Protein AF-A0A7X9AG09-F1 (afdb_monomer)

Structure (mmCIF, N/CA/C/O backbone):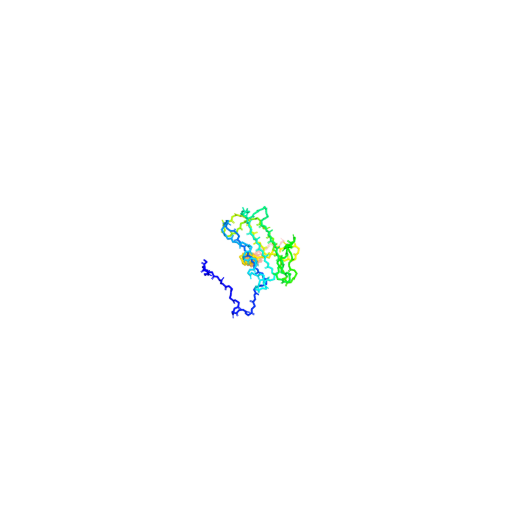
data_AF-A0A7X9AG09-F1
#
_entry.id   AF-A0A7X9AG09-F1
#
loop_
_atom_site.group_PDB
_atom_site.id
_atom_site.type_symbol
_atom_site.label_atom_id
_atom_site.label_alt_id
_atom_site.label_comp_id
_atom_site.label_asym_id
_atom_site.label_entity_id
_atom_site.label_seq_id
_atom_site.pdbx_PDB_ins_code
_atom_site.Cartn_x
_atom_site.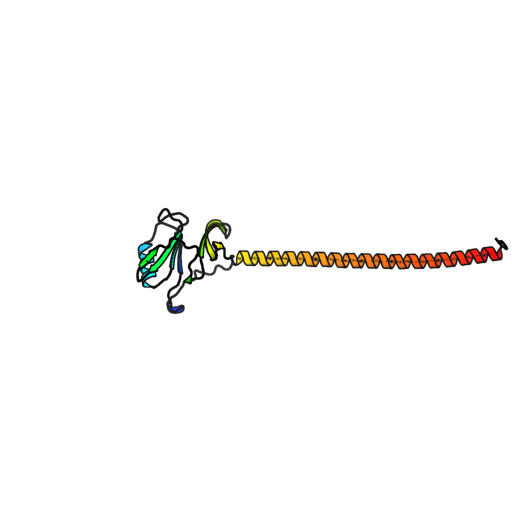Cartn_y
_atom_site.Cartn_z
_atom_site.occupancy
_atom_site.B_iso_or_equiv
_atom_site.auth_seq_id
_atom_s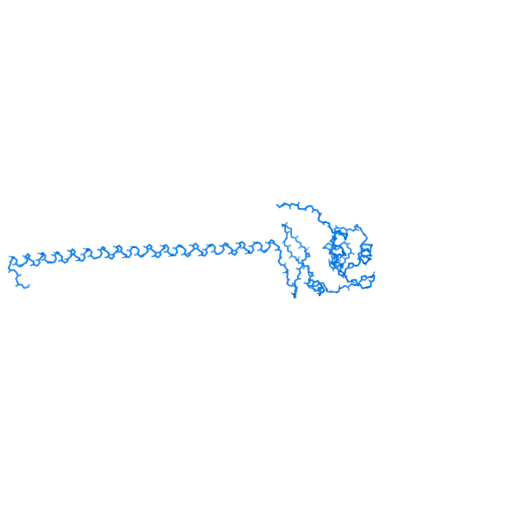ite.auth_comp_id
_atom_site.auth_asym_id
_atom_site.auth_atom_id
_atom_site.pdbx_PDB_model_num
ATOM 1 N N . MET A 1 1 ? 10.637 -12.873 8.459 1.00 39.22 1 MET A N 1
ATOM 2 C CA . MET A 1 1 ? 10.149 -12.880 7.063 1.00 39.22 1 MET A CA 1
ATOM 3 C C . MET A 1 1 ? 10.927 -13.937 6.301 1.00 39.22 1 MET A C 1
ATOM 5 O O . MET A 1 1 ? 12.148 -13.911 6.338 1.00 39.22 1 MET A O 1
ATOM 9 N N . SER A 1 2 ? 10.257 -14.911 5.688 1.00 43.06 2 SER A N 1
ATOM 10 C CA . SER A 1 2 ? 10.914 -15.846 4.770 1.00 43.06 2 SER A CA 1
ATOM 11 C C . SER A 1 2 ? 11.292 -15.074 3.507 1.00 43.06 2 SER A C 1
ATOM 13 O O . SER A 1 2 ? 10.404 -14.7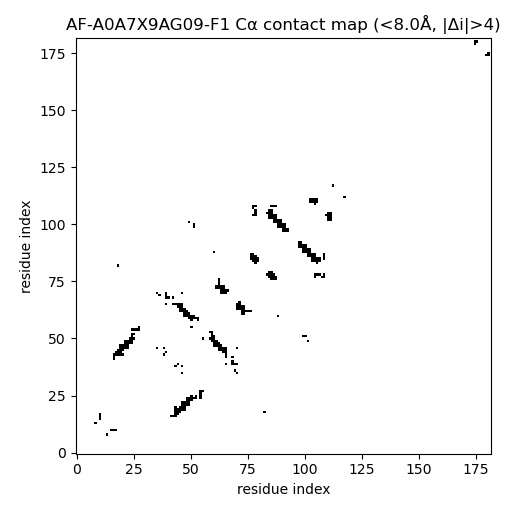30 2.726 1.00 43.06 2 SER A O 1
ATOM 15 N N . ALA A 1 3 ? 12.577 -14.763 3.336 1.00 44.50 3 ALA A N 1
ATOM 16 C CA . ALA A 1 3 ? 13.099 -14.202 2.099 1.00 44.50 3 ALA A CA 1
ATOM 17 C C . ALA A 1 3 ? 12.833 -15.212 0.976 1.00 44.50 3 ALA A C 1
ATOM 19 O O . ALA A 1 3 ? 13.501 -16.240 0.874 1.00 44.50 3 ALA A O 1
ATOM 20 N N . GLN A 1 4 ? 11.795 -14.970 0.178 1.00 57.56 4 GLN A N 1
ATOM 21 C CA . GLN A 1 4 ? 11.641 -15.704 -1.067 1.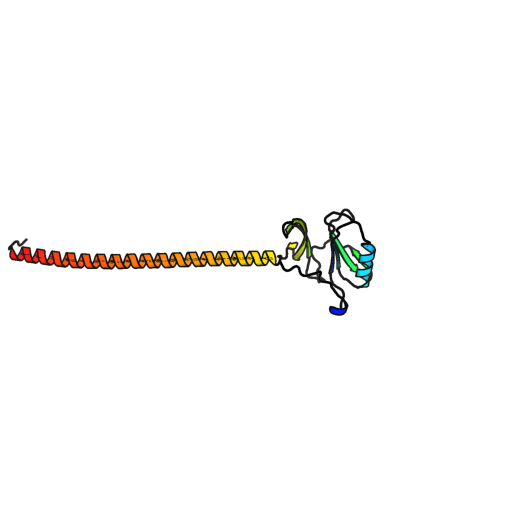00 57.56 4 GLN A CA 1
ATOM 22 C C . GLN A 1 4 ? 12.722 -15.191 -2.010 1.00 57.56 4 GLN A C 1
ATOM 24 O O . GLN A 1 4 ? 12.867 -13.982 -2.179 1.00 57.56 4 GLN A O 1
ATOM 29 N N . GLY A 1 5 ? 13.507 -16.113 -2.571 1.00 46.78 5 GLY A N 1
ATOM 30 C CA . GLY A 1 5 ? 14.521 -15.780 -3.564 1.00 46.78 5 GLY A CA 1
ATOM 31 C C . GLY A 1 5 ? 13.927 -15.013 -4.755 1.00 46.78 5 GLY A C 1
ATOM 32 O O . GLY A 1 5 ? 12.702 -14.959 -4.910 1.00 46.78 5 GLY A O 1
ATOM 33 N N . PRO A 1 6 ? 14.782 -14.417 -5.604 1.00 62.47 6 PRO A N 1
ATOM 34 C CA . PRO A 1 6 ? 14.332 -13.634 -6.746 1.00 62.47 6 PRO A CA 1
ATOM 35 C C . PRO A 1 6 ? 13.365 -14.460 -7.597 1.00 62.47 6 PRO A C 1
ATOM 37 O O . PRO A 1 6 ? 13.696 -15.548 -8.071 1.00 62.47 6 PRO A O 1
ATOM 40 N N . ARG A 1 7 ? 12.142 -13.954 -7.763 1.00 77.25 7 ARG A N 1
ATOM 41 C CA . ARG A 1 7 ? 11.148 -14.562 -8.645 1.00 77.25 7 ARG A CA 1
ATOM 42 C C . ARG A 1 7 ? 11.409 -14.064 -10.060 1.00 77.25 7 ARG A C 1
ATOM 44 O O . ARG A 1 7 ? 11.452 -12.860 -10.292 1.00 77.25 7 ARG A O 1
ATOM 51 N N . SER A 1 8 ? 11.577 -14.984 -11.001 1.00 84.88 8 SER A N 1
ATOM 52 C CA . SER A 1 8 ? 11.793 -14.661 -12.413 1.00 84.88 8 SER A CA 1
ATOM 53 C C . SER A 1 8 ? 10.534 -14.927 -13.234 1.00 84.88 8 SER A C 1
ATOM 55 O O . SER A 1 8 ? 9.815 -15.895 -12.986 1.00 84.88 8 SER A O 1
ATOM 57 N N . TYR A 1 9 ? 10.281 -14.078 -14.232 1.00 87.12 9 TYR A N 1
ATOM 58 C CA . TYR A 1 9 ? 9.227 -14.296 -15.219 1.00 87.12 9 TYR A CA 1
ATOM 59 C C . TYR A 1 9 ? 9.802 -15.015 -16.439 1.00 87.12 9 TYR A C 1
ATOM 61 O O . TYR A 1 9 ? 10.715 -14.511 -17.093 1.00 87.12 9 TYR A O 1
ATOM 69 N N . PHE A 1 10 ? 9.250 -16.179 -16.767 1.00 88.25 10 PHE A N 1
ATOM 70 C CA . PHE A 1 10 ? 9.689 -16.987 -17.898 1.00 88.25 10 PHE A CA 1
ATOM 71 C C . PHE A 1 10 ? 8.575 -17.085 -18.936 1.00 88.25 10 PHE A C 1
ATOM 73 O O . PHE A 1 10 ? 7.538 -17.699 -18.689 1.00 88.25 10 PHE A O 1
ATOM 80 N N . THR A 1 11 ? 8.786 -16.507 -20.118 1.00 87.56 11 THR A N 1
ATOM 81 C CA . THR A 1 11 ? 7.767 -16.462 -21.182 1.00 87.56 11 THR A CA 1
ATOM 82 C C . THR A 1 11 ? 7.324 -17.850 -21.642 1.00 87.56 11 THR A C 1
ATOM 84 O O . THR A 1 11 ? 6.162 -18.028 -21.983 1.00 87.56 11 THR A O 1
ATOM 87 N N . TRP A 1 12 ? 8.195 -18.863 -21.582 1.00 87.62 12 TRP A N 1
ATOM 88 C CA . TRP A 1 12 ? 7.833 -20.250 -21.902 1.00 87.62 12 TRP A CA 1
ATOM 89 C C . TRP A 1 12 ? 6.947 -20.922 -20.845 1.00 87.62 12 TRP A C 1
ATOM 91 O O . TRP A 1 12 ? 6.291 -21.911 -21.152 1.00 87.62 12 TRP A O 1
ATOM 101 N N . VAL A 1 13 ? 6.916 -20.404 -19.612 1.00 89.75 13 VAL A N 1
ATOM 102 C CA . VAL A 1 13 ? 6.011 -20.887 -18.557 1.00 89.75 13 VAL A CA 1
ATOM 103 C C . VAL A 1 13 ? 4.644 -20.219 -18.687 1.00 89.75 13 VAL A C 1
ATOM 105 O O . VAL A 1 13 ? 3.622 -20.886 -18.578 1.00 89.75 13 VAL A O 1
ATOM 108 N N . PHE A 1 14 ? 4.617 -18.907 -18.940 1.00 88.06 14 PHE A N 1
ATOM 109 C CA . PHE A 1 14 ? 3.378 -18.121 -18.972 1.00 88.06 14 PHE A CA 1
ATOM 110 C C . PHE A 1 14 ? 2.736 -18.003 -20.364 1.00 88.06 14 PHE A C 1
ATOM 112 O O . PHE A 1 14 ? 1.603 -17.544 -20.475 1.00 88.06 14 PHE A O 1
ATOM 119 N N . GLY A 1 15 ? 3.440 -18.399 -21.428 1.00 92.12 15 GLY A N 1
ATOM 120 C CA . GLY A 1 15 ? 2.936 -18.421 -22.805 1.00 92.12 15 GLY A CA 1
ATOM 121 C C . GLY A 1 15 ? 2.765 -17.049 -23.468 1.00 92.12 15 GLY A C 1
ATOM 122 O O . GLY A 1 15 ? 2.327 -16.985 -24.614 1.00 92.12 15 GLY A O 1
ATOM 123 N N . LYS A 1 16 ? 3.109 -15.953 -22.782 1.00 92.94 16 LYS A N 1
ATOM 124 C CA . LYS A 1 16 ? 3.062 -14.579 -23.300 1.00 92.94 16 LYS A CA 1
ATOM 125 C C . LYS A 1 16 ? 4.142 -13.704 -22.665 1.00 92.94 16 LYS A C 1
ATOM 127 O O . LYS A 1 16 ? 4.754 -14.087 -21.668 1.00 92.94 16 LYS A O 1
ATOM 132 N N . ALA A 1 17 ? 4.390 -12.542 -23.263 1.00 93.19 17 ALA A N 1
ATOM 133 C CA . ALA A 1 17 ? 5.197 -11.502 -22.638 1.00 93.19 17 ALA A CA 1
ATOM 134 C C . ALA A 1 17 ? 4.412 -10.806 -21.509 1.00 93.19 17 ALA A C 1
ATOM 136 O O . ALA A 1 17 ? 3.182 -10.771 -21.572 1.00 93.19 17 ALA A O 1
ATOM 137 N N . PRO A 1 18 ? 5.099 -10.234 -20.503 1.00 95.06 18 PRO A N 1
ATOM 138 C CA . PRO A 1 18 ? 4.455 -9.381 -19.513 1.00 95.06 18 PRO A CA 1
ATOM 139 C C . PRO A 1 18 ? 3.768 -8.178 -20.160 1.00 95.06 18 PRO A C 1
ATOM 141 O O . PRO A 1 18 ? 4.286 -7.575 -21.099 1.00 95.06 18 PRO A O 1
ATOM 144 N N . GLU A 1 19 ? 2.639 -7.775 -19.597 1.00 95.56 19 GLU A N 1
ATOM 145 C CA . GLU A 1 19 ? 1.927 -6.562 -19.990 1.00 95.56 19 GLU A CA 1
ATOM 146 C C . GLU A 1 19 ? 2.666 -5.299 -19.543 1.00 95.56 19 GLU A C 1
ATOM 148 O O . GLU A 1 19 ? 2.630 -4.280 -20.228 1.00 95.56 19 GLU A O 1
ATOM 153 N N . LEU A 1 20 ? 3.355 -5.368 -18.406 1.00 96.12 20 LEU A N 1
ATOM 154 C CA . LEU A 1 20 ? 4.077 -4.260 -17.802 1.00 96.12 20 LEU A CA 1
ATOM 155 C C . LEU A 1 20 ? 5.443 -4.738 -17.319 1.00 96.12 20 LEU A C 1
ATOM 157 O O . LEU A 1 20 ? 5.549 -5.727 -16.594 1.00 96.12 20 LEU A O 1
ATOM 161 N N . VAL A 1 21 ? 6.479 -3.992 -17.684 1.00 96.38 21 VAL A N 1
ATOM 162 C CA . VAL A 1 21 ? 7.812 -4.095 -17.091 1.00 96.38 21 VAL A CA 1
ATOM 163 C C . VAL A 1 21 ? 8.142 -2.771 -16.417 1.00 96.38 21 VAL A C 1
ATOM 165 O O . VAL A 1 21 ? 8.009 -1.711 -17.027 1.00 96.38 21 VAL A O 1
ATOM 168 N N . ILE A 1 22 ? 8.589 -2.851 -15.166 1.00 96.19 22 ILE A N 1
ATOM 169 C CA . ILE A 1 22 ? 9.097 -1.716 -14.397 1.00 96.19 22 ILE A CA 1
ATOM 170 C C . ILE A 1 22 ? 10.585 -1.955 -14.154 1.00 96.19 22 ILE A C 1
ATOM 172 O O . ILE A 1 22 ? 10.958 -2.946 -13.528 1.00 96.19 22 ILE A O 1
ATOM 176 N N . GLU A 1 23 ? 11.416 -1.042 -14.635 1.00 94.38 23 GLU A N 1
ATOM 177 C CA . GLU A 1 23 ? 12.842 -0.989 -14.339 1.00 94.38 23 GLU A CA 1
ATOM 178 C C . GLU A 1 23 ? 13.078 0.002 -13.196 1.00 94.38 23 GLU A C 1
ATOM 180 O O . GLU A 1 23 ? 12.653 1.157 -13.276 1.00 94.38 23 GLU A O 1
ATOM 185 N N . VAL A 1 24 ? 13.768 -0.440 -12.144 1.00 93.94 24 VAL A N 1
ATOM 186 C CA . VAL A 1 24 ? 14.212 0.432 -11.050 1.00 93.94 24 VAL A CA 1
ATOM 187 C C . VAL A 1 24 ? 15.696 0.707 -11.234 1.00 93.94 24 VAL A C 1
ATOM 189 O O . VAL A 1 24 ? 16.519 -0.205 -11.163 1.00 93.94 24 VAL A O 1
ATOM 192 N N . VAL A 1 25 ? 16.030 1.966 -11.493 1.00 92.56 25 VAL A N 1
ATOM 193 C CA . VAL A 1 25 ? 17.402 2.398 -11.748 1.00 92.56 25 VAL A CA 1
ATOM 194 C C . VAL A 1 25 ? 18.148 2.524 -10.428 1.00 92.56 25 VAL A C 1
ATOM 196 O O . VAL A 1 25 ? 17.693 3.204 -9.511 1.00 92.56 25 VAL A O 1
ATOM 199 N N . SER A 1 26 ? 19.315 1.889 -10.354 1.00 87.88 26 SER A N 1
ATOM 200 C CA . SER A 1 26 ? 20.182 1.905 -9.171 1.00 87.88 26 SER A CA 1
ATOM 201 C C . SER A 1 26 ? 21.586 2.455 -9.437 1.00 87.88 26 SER A C 1
ATOM 203 O O . SER A 1 26 ? 22.338 2.672 -8.492 1.00 87.88 26 SER A O 1
ATOM 205 N N . ASN A 1 27 ? 21.969 2.671 -10.701 1.00 86.44 27 ASN A N 1
ATOM 206 C CA . ASN A 1 27 ? 23.250 3.262 -11.094 1.00 86.44 27 ASN A CA 1
ATOM 207 C C . ASN A 1 27 ? 23.211 3.771 -12.556 1.00 86.44 27 ASN A C 1
ATOM 209 O O . ASN A 1 27 ? 22.169 3.765 -13.210 1.00 86.44 27 ASN A O 1
ATOM 213 N N . ARG A 1 28 ? 24.368 4.203 -13.085 1.00 79.75 28 ARG A N 1
ATOM 214 C CA . ARG A 1 28 ? 24.547 4.604 -14.500 1.00 79.75 28 ARG A CA 1
ATOM 215 C C . ARG A 1 28 ? 24.951 3.455 -15.432 1.00 79.75 28 ARG A C 1
ATOM 217 O O . ARG A 1 28 ? 25.247 3.697 -16.601 1.00 79.75 28 ARG A O 1
ATOM 224 N N . GLU A 1 29 ? 25.036 2.228 -14.931 1.00 72.94 29 GLU A N 1
ATOM 225 C CA . GLU A 1 29 ? 25.524 1.082 -15.694 1.00 72.94 29 GLU A CA 1
ATOM 226 C C . GLU A 1 29 ? 24.366 0.372 -16.399 1.00 72.94 29 GLU A C 1
ATOM 228 O O . GLU A 1 29 ? 23.478 -0.209 -15.782 1.00 72.94 29 GLU A O 1
ATOM 233 N N . GLY A 1 30 ? 24.388 0.385 -17.728 1.00 62.56 30 GLY A N 1
ATOM 234 C CA . GLY A 1 30 ? 23.3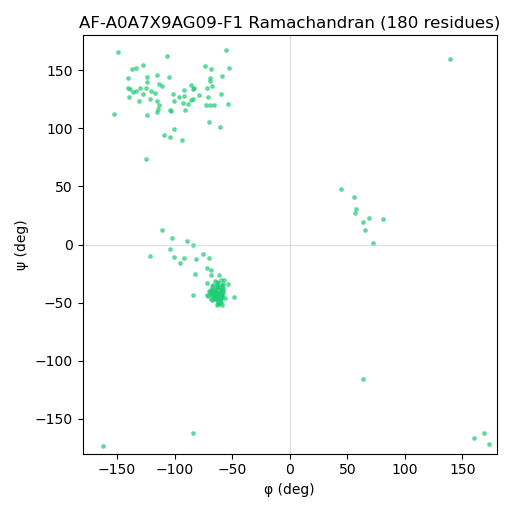79 -0.281 -18.542 1.00 62.56 30 GLY A CA 1
ATOM 235 C C . GLY A 1 30 ? 22.966 0.553 -19.744 1.00 62.56 30 GLY A C 1
ATOM 236 O O . GLY A 1 30 ? 23.166 1.763 -19.802 1.00 62.56 30 GLY A O 1
ATOM 237 N N . SER A 1 31 ? 22.392 -0.114 -20.743 1.00 73.50 31 SER A N 1
ATOM 238 C CA . SER A 1 31 ? 21.774 0.560 -21.882 1.00 73.50 31 SER A CA 1
ATOM 239 C C . SER A 1 31 ? 20.265 0.392 -21.791 1.00 73.50 31 SER A C 1
ATOM 241 O O . SER A 1 31 ? 19.711 -0.598 -22.273 1.00 73.50 31 SER A O 1
ATOM 243 N N . GLU A 1 32 ? 19.593 1.379 -21.199 1.00 78.56 32 GLU A N 1
ATOM 244 C CA . GLU A 1 32 ? 18.126 1.427 -21.155 1.00 78.56 32 GLU A CA 1
ATOM 245 C C . GLU A 1 32 ? 17.511 1.398 -22.555 1.00 78.56 32 GLU A C 1
ATOM 247 O O . GLU A 1 32 ? 16.469 0.789 -22.779 1.00 78.56 32 GLU A O 1
ATOM 252 N N . VAL A 1 33 ? 18.220 1.947 -23.543 1.00 77.88 33 VAL A N 1
ATOM 253 C CA . VAL A 1 33 ? 17.835 1.869 -24.956 1.00 77.88 33 VAL A CA 1
ATOM 254 C C . VAL A 1 33 ? 17.843 0.421 -25.461 1.00 77.88 33 VAL A C 1
ATOM 256 O O . VAL A 1 33 ? 16.919 0.008 -26.165 1.00 77.88 33 VAL A O 1
ATOM 259 N N . ALA A 1 34 ? 18.858 -0.376 -25.111 1.00 84.94 34 ALA A N 1
ATOM 260 C CA . ALA A 1 34 ? 18.917 -1.783 -25.504 1.00 84.94 34 ALA A CA 1
ATOM 261 C C . ALA A 1 34 ? 17.837 -2.622 -24.801 1.00 84.94 34 ALA A C 1
ATOM 263 O O . ALA A 1 34 ? 17.225 -3.482 -25.441 1.00 84.94 34 ALA A O 1
ATOM 264 N N . LYS A 1 35 ? 17.573 -2.352 -23.514 1.00 87.94 35 LYS A N 1
ATOM 265 C CA . LYS A 1 35 ? 16.490 -2.995 -22.753 1.00 87.94 35 LYS A CA 1
ATOM 266 C C . LYS A 1 35 ? 15.125 -2.666 -23.357 1.00 87.94 35 LYS A C 1
ATOM 268 O O . LYS A 1 35 ? 14.385 -3.584 -23.702 1.00 87.94 35 LYS A O 1
ATOM 273 N N . ALA A 1 36 ? 14.843 -1.388 -23.605 1.00 90.19 36 ALA A N 1
ATOM 274 C CA . ALA A 1 36 ? 13.608 -0.937 -24.241 1.00 90.19 36 ALA A CA 1
ATOM 275 C C . ALA A 1 36 ? 13.388 -1.610 -25.608 1.00 90.19 36 ALA A C 1
ATOM 277 O O . ALA A 1 36 ? 12.319 -2.153 -25.866 1.00 90.19 36 ALA A O 1
ATOM 278 N N . ARG A 1 37 ? 14.412 -1.676 -26.471 1.00 92.06 37 ARG A N 1
ATOM 279 C CA . ARG A 1 37 ? 14.306 -2.390 -27.761 1.00 92.06 37 ARG A CA 1
ATOM 280 C C . ARG A 1 37 ? 13.980 -3.874 -27.589 1.00 92.06 37 ARG A C 1
ATOM 282 O O . ARG A 1 37 ? 13.172 -4.409 -28.343 1.00 92.06 37 ARG A O 1
ATOM 289 N N . ARG A 1 38 ? 14.593 -4.539 -26.606 1.00 92.25 38 ARG A N 1
ATOM 290 C CA . ARG A 1 38 ? 14.329 -5.952 -26.310 1.00 92.25 38 ARG A CA 1
ATOM 291 C C . ARG A 1 38 ? 12.886 -6.163 -25.854 1.00 92.25 38 ARG A C 1
ATOM 293 O O . ARG A 1 38 ? 12.229 -7.064 -26.361 1.0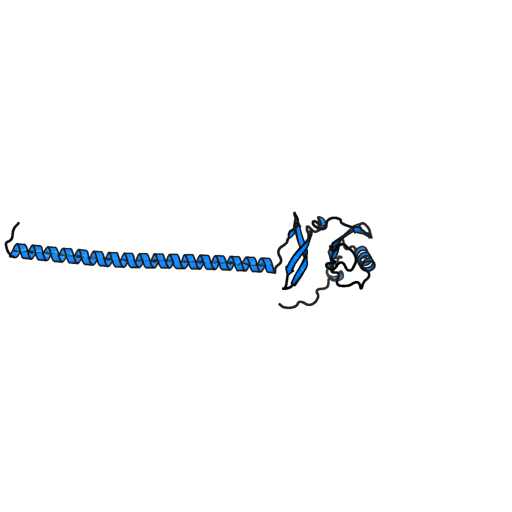0 92.25 38 ARG A O 1
ATOM 300 N N . TYR A 1 39 ? 12.392 -5.338 -24.933 1.00 94.62 39 TYR A N 1
ATOM 301 C CA . TYR A 1 39 ? 11.014 -5.426 -24.445 1.00 94.62 39 TYR A CA 1
ATOM 302 C C . TYR A 1 39 ? 9.988 -5.130 -25.545 1.00 94.62 39 TYR A C 1
ATOM 304 O O . TYR A 1 39 ? 9.013 -5.870 -25.669 1.00 94.62 39 TYR A O 1
ATOM 312 N N . ALA A 1 40 ? 10.262 -4.150 -26.411 1.00 95.12 40 ALA A N 1
ATOM 313 C CA . ALA A 1 40 ? 9.428 -3.866 -27.576 1.00 95.12 40 ALA A CA 1
ATOM 314 C C . ALA A 1 40 ? 9.366 -5.060 -28.542 1.00 95.12 40 ALA A C 1
ATOM 316 O O . ALA A 1 40 ? 8.282 -5.449 -28.968 1.00 95.12 40 ALA A O 1
ATOM 317 N N . TRP A 1 41 ? 10.509 -5.691 -28.837 1.00 93.88 41 TRP A N 1
ATOM 318 C CA . TRP A 1 41 ? 10.560 -6.887 -29.687 1.00 93.88 41 TRP A CA 1
ATOM 319 C C . TRP A 1 41 ? 9.810 -8.082 -29.084 1.00 93.88 41 TRP A C 1
ATOM 321 O O . TRP A 1 41 ? 9.180 -8.843 -29.812 1.00 93.88 41 TRP A O 1
ATOM 331 N N . MET A 1 42 ? 9.834 -8.229 -27.756 1.00 93.06 42 MET A N 1
ATOM 332 C CA . MET A 1 42 ? 9.053 -9.251 -27.051 1.00 93.06 42 MET A CA 1
ATOM 333 C C . MET A 1 42 ? 7.556 -8.917 -26.958 1.00 93.06 42 MET A C 1
ATOM 335 O O . MET A 1 42 ? 6.788 -9.768 -26.524 1.00 93.06 42 MET A O 1
ATOM 339 N N . GLY A 1 43 ? 7.124 -7.715 -27.353 1.00 94.62 43 GLY A N 1
ATOM 340 C CA . GLY A 1 43 ? 5.717 -7.315 -27.313 1.00 94.62 43 GLY A CA 1
ATOM 341 C C . GLY A 1 43 ? 5.222 -6.862 -25.938 1.00 94.62 43 GLY A C 1
ATOM 342 O O . GLY A 1 43 ? 4.020 -6.898 -25.689 1.00 94.62 43 GLY A O 1
ATOM 343 N N . VAL A 1 44 ? 6.116 -6.437 -25.037 1.00 96.31 44 VAL A N 1
ATOM 344 C CA . VAL A 1 44 ? 5.721 -5.897 -23.726 1.00 96.31 44 VAL A CA 1
ATOM 345 C C . VAL A 1 44 ? 4.958 -4.587 -23.922 1.00 96.31 44 VAL A C 1
ATOM 347 O O . VAL A 1 44 ? 5.504 -3.626 -24.471 1.00 96.31 44 VAL A O 1
ATOM 350 N N . ARG A 1 45 ? 3.703 -4.535 -23.464 1.00 96.69 45 ARG A N 1
ATOM 351 C CA . ARG A 1 45 ? 2.790 -3.418 -23.746 1.00 96.69 45 ARG A CA 1
ATOM 352 C C . ARG A 1 45 ? 3.237 -2.110 -23.098 1.00 96.69 45 ARG A C 1
ATOM 354 O O . ARG A 1 45 ? 3.272 -1.092 -23.786 1.00 96.69 45 ARG A O 1
ATOM 361 N N . TYR A 1 46 ? 3.602 -2.143 -21.820 1.00 97.69 46 TYR A N 1
ATOM 362 C CA . TYR A 1 46 ? 4.035 -0.978 -21.056 1.00 97.69 46 TYR A CA 1
ATOM 363 C C . TYR A 1 46 ? 5.451 -1.165 -20.514 1.00 97.69 46 TYR A C 1
ATOM 365 O O . TYR A 1 46 ? 5.771 -2.188 -19.907 1.00 97.69 46 TYR A O 1
ATOM 373 N N . TYR A 1 47 ? 6.292 -0.151 -20.702 1.00 97.00 47 TYR A N 1
ATOM 374 C CA . TYR A 1 47 ? 7.631 -0.087 -20.124 1.00 97.00 47 TYR A CA 1
ATOM 375 C C . TYR A 1 47 ? 7.744 1.157 -19.254 1.00 97.00 47 TYR A C 1
ATOM 377 O O . TYR A 1 47 ? 7.474 2.264 -19.713 1.00 97.00 47 TYR A O 1
ATOM 385 N N . VAL A 1 48 ? 8.122 0.982 -17.993 1.00 97.12 48 VAL A N 1
ATOM 386 C CA . VAL A 1 48 ? 8.237 2.068 -17.019 1.00 97.12 48 VAL A CA 1
ATOM 387 C C . VAL A 1 48 ? 9.639 2.064 -16.441 1.00 97.12 48 VAL A C 1
ATOM 389 O O . VAL A 1 48 ? 10.155 1.019 -16.061 1.00 97.12 48 VAL A O 1
ATOM 392 N N . VAL A 1 49 ? 10.245 3.243 -16.358 1.00 95.44 49 VAL A N 1
ATOM 393 C CA . VAL A 1 49 ? 11.546 3.456 -15.726 1.00 95.44 49 VAL A CA 1
ATOM 394 C C . VAL A 1 49 ? 11.334 4.339 -14.510 1.00 95.44 49 VAL A C 1
ATOM 396 O O . VAL A 1 49 ? 10.924 5.495 -14.646 1.00 95.44 49 VAL A O 1
ATOM 399 N N . PHE A 1 50 ? 11.628 3.793 -13.336 1.00 96.44 50 PHE A N 1
ATOM 400 C CA . PHE A 1 50 ? 11.653 4.509 -12.072 1.00 96.44 50 PHE A CA 1
ATOM 401 C C . PHE A 1 50 ? 13.103 4.768 -11.663 1.00 96.44 50 PHE A C 1
ATOM 403 O O . PHE A 1 50 ? 13.874 3.842 -11.432 1.00 96.44 50 PHE A O 1
ATOM 410 N N . ASP A 1 51 ? 13.470 6.040 -11.614 1.00 94.75 51 ASP A N 1
ATOM 411 C CA . ASP A 1 51 ? 14.822 6.542 -11.392 1.00 94.75 51 ASP A CA 1
ATOM 412 C C . ASP A 1 51 ? 14.815 7.505 -10.196 1.00 94.75 51 ASP A C 1
ATOM 414 O O . ASP A 1 51 ? 14.852 8.723 -10.382 1.00 94.75 51 ASP A O 1
ATOM 418 N N . PRO A 1 52 ? 14.682 6.983 -8.960 1.00 94.44 52 PRO A N 1
ATOM 419 C CA . PRO A 1 52 ? 14.468 7.807 -7.768 1.00 94.44 52 PRO A CA 1
ATOM 420 C C . PRO A 1 52 ? 15.618 8.780 -7.489 1.00 94.44 52 PRO A C 1
ATOM 422 O O . PRO A 1 52 ? 15.399 9.831 -6.893 1.00 94.44 52 PRO A O 1
ATOM 425 N N . GLU A 1 53 ? 16.829 8.442 -7.935 1.00 93.56 53 GLU A N 1
ATOM 426 C CA . GLU A 1 53 ? 18.046 9.240 -7.756 1.00 93.56 53 GLU A CA 1
ATOM 427 C C . GLU A 1 53 ? 18.449 10.024 -9.019 1.00 93.56 53 GLU A C 1
ATOM 429 O O . GLU A 1 53 ? 19.491 10.680 -9.032 1.00 93.56 53 GLU A O 1
ATOM 434 N N . CYS A 1 54 ? 17.624 10.001 -10.075 1.00 92.56 54 CYS A N 1
ATOM 435 C CA . CYS A 1 54 ? 17.851 10.746 -11.317 1.00 92.56 54 CYS A CA 1
ATOM 436 C C . CYS A 1 54 ? 19.209 10.439 -11.991 1.00 92.56 54 CYS A C 1
ATOM 438 O O . CYS A 1 54 ? 19.883 11.327 -12.525 1.00 92.56 54 CYS A O 1
ATOM 440 N N . TRP A 1 55 ? 19.628 9.171 -12.005 1.00 90.81 55 TRP A N 1
ATOM 441 C CA . TRP A 1 55 ? 20.882 8.737 -12.627 1.00 90.81 55 TRP A CA 1
ATOM 442 C C . TRP A 1 55 ? 20.900 8.929 -14.147 1.00 90.81 55 TRP A C 1
ATOM 444 O O . TRP A 1 55 ? 21.973 9.181 -14.711 1.00 90.81 55 TRP A O 1
ATOM 454 N N . LEU A 1 56 ? 19.739 8.813 -14.803 1.00 86.94 56 LEU A N 1
ATOM 455 C CA . LEU A 1 56 ? 19.597 8.843 -16.264 1.00 86.94 56 LEU A CA 1
ATOM 456 C C . LEU A 1 56 ? 19.115 10.193 -16.814 1.00 86.94 56 LEU A C 1
ATOM 458 O O . LEU A 1 56 ? 19.105 10.385 -18.030 1.00 86.94 56 LEU A O 1
ATOM 462 N N . GLY A 1 57 ? 18.665 11.114 -15.958 1.00 87.06 57 GLY A N 1
ATOM 463 C CA . GLY A 1 57 ? 18.167 12.434 -16.354 1.00 87.06 57 GLY A CA 1
ATOM 464 C C . GLY A 1 57 ? 17.296 13.075 -15.274 1.00 87.06 57 GLY A C 1
ATOM 465 O O . GLY A 1 57 ? 17.249 12.593 -14.155 1.00 87.06 57 GLY A O 1
ATOM 466 N N . GLU A 1 58 ? 16.562 14.135 -15.614 1.00 90.06 58 GLU A N 1
ATOM 467 C CA . GLU A 1 58 ? 15.847 14.972 -14.627 1.00 90.06 58 GLU A CA 1
ATOM 468 C C . GLU A 1 58 ? 14.490 14.415 -14.152 1.00 90.06 58 GLU A C 1
ATOM 470 O O . GLU A 1 58 ? 13.909 14.924 -13.196 1.00 90.06 58 GLU A O 1
ATOM 475 N N . ARG A 1 59 ? 13.950 13.388 -14.823 1.00 91.75 59 ARG A N 1
ATOM 476 C CA . ARG A 1 59 ? 12.637 12.805 -14.497 1.00 91.75 59 ARG A CA 1
ATOM 477 C C . ARG A 1 59 ? 12.784 11.518 -13.695 1.00 91.75 59 ARG A C 1
ATOM 479 O O . ARG A 1 59 ? 13.346 10.549 -14.202 1.00 91.75 59 ARG A O 1
ATOM 486 N N . VAL A 1 60 ? 12.158 11.494 -12.518 1.00 94.81 60 VAL A N 1
ATOM 487 C CA . VAL A 1 60 ? 12.111 10.329 -11.614 1.00 94.81 60 VAL A CA 1
ATOM 488 C C . VAL A 1 60 ? 11.283 9.165 -12.150 1.00 94.81 60 VAL A C 1
ATOM 490 O O . VAL A 1 60 ? 11.507 8.019 -11.778 1.00 94.81 60 VAL A O 1
ATOM 493 N N . LEU A 1 61 ? 10.300 9.438 -13.007 1.00 95.75 61 LEU A N 1
ATOM 494 C CA . LEU A 1 61 ? 9.400 8.424 -13.539 1.00 95.75 61 LEU A CA 1
ATOM 495 C C . LEU A 1 61 ? 9.140 8.701 -15.016 1.00 95.75 61 LEU A C 1
ATOM 497 O O . LEU A 1 61 ? 8.761 9.809 -15.398 1.00 95.75 61 LEU A O 1
ATOM 501 N N . ARG A 1 62 ? 9.370 7.686 -15.847 1.00 95.50 62 ARG A N 1
ATOM 502 C CA . ARG A 1 62 ? 9.140 7.719 -17.294 1.00 95.50 62 ARG A CA 1
ATOM 503 C C . ARG A 1 62 ? 8.331 6.500 -17.690 1.00 95.50 62 ARG A C 1
ATOM 505 O O . ARG A 1 62 ? 8.621 5.393 -17.243 1.00 95.50 62 ARG A O 1
ATOM 512 N N . GLY A 1 63 ? 7.324 6.712 -18.521 1.00 96.12 63 GLY A N 1
ATOM 513 C CA . GLY A 1 63 ? 6.398 5.682 -18.960 1.00 96.12 63 GLY A CA 1
ATOM 514 C C . GLY A 1 63 ? 6.365 5.590 -20.464 1.00 96.12 63 GLY A C 1
ATOM 515 O O . GLY A 1 63 ? 6.439 6.608 -21.142 1.00 96.12 63 GLY A O 1
ATOM 516 N N . TYR A 1 64 ? 6.210 4.385 -20.989 1.00 96.56 64 TYR A N 1
ATOM 517 C CA . TYR A 1 64 ? 6.120 4.160 -22.417 1.00 96.56 64 TYR A CA 1
ATOM 518 C C . TYR A 1 64 ? 5.071 3.102 -22.740 1.00 96.56 64 TYR A C 1
ATOM 520 O O . TYR A 1 64 ? 4.948 2.102 -22.032 1.00 96.56 64 TYR A O 1
ATOM 528 N N . VAL A 1 65 ? 4.355 3.303 -23.844 1.00 97.31 65 VAL A N 1
ATOM 529 C CA . VAL A 1 65 ? 3.418 2.333 -24.420 1.00 97.31 65 VAL A CA 1
ATOM 530 C C . VAL A 1 65 ? 3.934 1.849 -25.770 1.00 97.31 65 VAL A C 1
ATOM 532 O O . VAL A 1 65 ? 4.467 2.624 -26.569 1.00 97.31 65 VAL A O 1
ATOM 535 N N . LEU A 1 66 ? 3.819 0.547 -26.020 1.00 97.12 66 LEU A N 1
ATOM 536 C CA . LEU A 1 66 ? 4.224 -0.058 -27.280 1.00 97.12 66 LEU A CA 1
ATOM 537 C C . LEU A 1 66 ? 3.235 0.320 -28.387 1.00 97.12 66 LEU A C 1
ATOM 539 O O . LEU A 1 66 ? 2.050 -0.023 -28.326 1.00 97.12 66 LEU A O 1
ATOM 543 N N . HIS A 1 67 ? 3.749 0.975 -29.424 1.00 95.19 67 HIS A N 1
ATOM 544 C CA . HIS A 1 67 ? 3.031 1.289 -30.651 1.00 95.19 67 HIS A CA 1
ATOM 545 C C . HIS A 1 67 ? 3.800 0.719 -31.851 1.00 95.19 67 HIS A C 1
ATOM 547 O O . HIS A 1 67 ? 4.912 1.150 -32.169 1.00 95.19 67 HIS A O 1
ATOM 553 N N . GLY A 1 68 ? 3.227 -0.294 -32.505 1.00 92.19 68 GLY A N 1
ATOM 554 C CA . GLY A 1 68 ? 3.935 -1.074 -33.520 1.00 92.19 68 GLY A CA 1
ATOM 555 C C . GLY A 1 68 ? 5.117 -1.830 -32.906 1.00 92.19 68 GLY A C 1
ATOM 556 O O . GLY A 1 68 ? 4.922 -2.700 -32.064 1.00 92.19 68 GLY A O 1
ATOM 557 N N . LEU A 1 69 ? 6.340 -1.486 -33.320 1.00 89.06 69 LEU A N 1
ATOM 558 C CA . LEU A 1 69 ? 7.590 -2.098 -32.838 1.00 89.06 69 LEU A CA 1
ATOM 559 C C . LEU A 1 69 ? 8.436 -1.144 -31.980 1.00 89.06 69 LEU A C 1
ATOM 561 O O . LEU A 1 69 ? 9.611 -1.408 -31.724 1.00 89.06 69 LEU A O 1
ATOM 565 N N . SER A 1 70 ? 7.866 -0.011 -31.567 1.00 92.81 70 SER A N 1
ATOM 566 C CA . SER A 1 70 ? 8.581 1.036 -30.840 1.00 92.81 70 SER A CA 1
ATOM 567 C C . SER A 1 70 ? 7.764 1.590 -29.686 1.00 92.81 70 SER A C 1
ATOM 569 O O . SER A 1 70 ? 6.537 1.630 -29.728 1.00 92.81 70 SER A O 1
ATOM 571 N N . TYR A 1 71 ? 8.467 2.058 -28.665 1.00 96.88 71 TYR A N 1
ATOM 572 C CA . TYR A 1 71 ? 7.864 2.715 -27.520 1.00 96.88 71 TYR A CA 1
ATOM 573 C C . TYR A 1 71 ? 7.598 4.195 -27.793 1.00 96.88 71 TYR A C 1
ATOM 575 O O . TYR A 1 71 ? 8.469 4.905 -28.294 1.00 96.88 71 TYR A O 1
ATOM 583 N N . VAL A 1 72 ? 6.406 4.648 -27.413 1.00 96.25 72 VAL A N 1
ATOM 584 C CA . VAL A 1 72 ? 6.013 6.060 -27.370 1.00 96.25 72 VAL A CA 1
ATOM 585 C C . VAL A 1 72 ? 5.845 6.458 -25.910 1.00 96.25 72 VAL A C 1
ATOM 587 O O . VAL A 1 72 ? 5.289 5.693 -25.124 1.00 96.25 72 VAL A O 1
ATOM 590 N N . GLU A 1 73 ? 6.357 7.628 -25.534 1.00 96.06 73 GLU A N 1
ATOM 591 C CA . GLU A 1 73 ? 6.276 8.116 -24.158 1.00 96.06 73 GLU A CA 1
ATOM 592 C C . GLU A 1 73 ? 4.831 8.444 -23.752 1.00 96.06 73 GLU A C 1
ATOM 594 O O . GLU A 1 73 ? 4.082 9.075 -24.498 1.00 96.06 73 GLU A O 1
ATOM 599 N N . LEU A 1 74 ? 4.462 8.022 -22.544 1.00 95.44 74 LEU A N 1
ATOM 600 C CA . LEU A 1 74 ? 3.232 8.394 -21.861 1.00 95.44 74 LEU A CA 1
ATOM 601 C C . LEU A 1 74 ? 3.492 9.616 -20.980 1.00 95.44 74 LEU A C 1
ATOM 603 O O . LEU A 1 74 ? 4.455 9.647 -20.214 1.00 95.44 74 LEU A O 1
ATOM 607 N N . LEU A 1 75 ? 2.602 10.606 -21.063 1.00 91.38 75 LEU A N 1
ATOM 608 C CA . LEU A 1 75 ? 2.657 11.798 -20.210 1.00 91.38 75 LEU A CA 1
ATOM 609 C C . LEU A 1 75 ? 2.038 11.563 -18.829 1.00 91.38 75 LEU A C 1
ATOM 611 O O . LEU A 1 75 ? 2.408 12.242 -17.875 1.00 91.38 75 LEU A O 1
ATOM 615 N N . ASP A 1 76 ? 1.113 10.609 -18.727 1.00 92.75 76 ASP A N 1
ATOM 616 C CA . ASP A 1 76 ? 0.441 10.256 -17.484 1.00 92.75 76 ASP A CA 1
ATOM 617 C C . ASP A 1 76 ? 0.480 8.739 -17.278 1.00 92.75 76 ASP A C 1
ATOM 619 O O . ASP A 1 76 ? 0.061 7.963 -18.136 1.00 92.75 76 ASP A O 1
ATOM 623 N N . LEU A 1 77 ? 1.023 8.332 -16.134 1.00 95.88 77 LEU A N 1
ATOM 624 C CA . LEU A 1 77 ? 1.107 6.944 -15.680 1.00 95.88 77 LEU A CA 1
ATOM 625 C C . LEU A 1 77 ? 0.086 6.627 -14.589 1.00 95.88 77 LEU A C 1
ATOM 627 O O . LEU A 1 77 ? -0.009 5.482 -14.153 1.00 95.88 77 LEU A O 1
ATOM 631 N N . SER A 1 78 ? -0.675 7.623 -14.136 1.00 94.56 78 SER A N 1
ATOM 632 C CA . SER A 1 78 ? -1.634 7.449 -13.051 1.00 94.56 78 SER A CA 1
ATOM 633 C C . SER A 1 78 ? -2.845 6.609 -13.421 1.00 94.56 78 SER A C 1
ATOM 635 O O . SER A 1 78 ? -3.585 6.199 -12.529 1.00 94.56 78 SER A O 1
ATOM 637 N N . TRP A 1 79 ? -3.027 6.321 -14.710 1.00 95.44 79 TRP A N 1
ATOM 638 C CA . TRP A 1 79 ? -4.044 5.395 -15.165 1.00 95.44 79 TRP A CA 1
ATOM 639 C C . TRP A 1 79 ? -3.659 4.734 -16.491 1.00 95.44 79 TRP A C 1
ATOM 641 O O . TRP A 1 79 ? -3.590 5.383 -17.534 1.00 95.44 79 TRP A O 1
ATOM 651 N N . LEU A 1 80 ? -3.400 3.427 -16.449 1.00 94.94 80 LEU A N 1
ATOM 652 C CA . LEU A 1 80 ? -3.185 2.585 -17.622 1.00 94.94 80 LEU A CA 1
ATOM 653 C C . LEU A 1 80 ? -4.459 1.764 -17.844 1.00 94.94 80 LEU A C 1
ATOM 655 O O . LEU A 1 80 ? -4.616 0.694 -17.258 1.00 94.94 80 LEU A O 1
ATOM 659 N N . GLU A 1 81 ? -5.370 2.289 -18.671 1.00 90.81 81 GLU A N 1
ATOM 660 C CA . GLU A 1 81 ? -6.732 1.759 -18.877 1.00 90.81 81 GLU A CA 1
ATOM 661 C C . GLU A 1 81 ? -6.755 0.241 -19.123 1.00 90.81 81 GLU A C 1
ATOM 663 O O . GLU A 1 81 ? -7.519 -0.486 -18.499 1.00 90.81 81 GLU A O 1
ATOM 668 N N . GLU A 1 82 ? -5.854 -0.263 -19.971 1.00 92.38 82 GLU A N 1
ATOM 669 C CA . GLU A 1 82 ? -5.788 -1.689 -20.325 1.00 92.38 82 GLU A CA 1
ATOM 670 C C . GLU A 1 82 ? -5.347 -2.594 -19.171 1.00 92.38 82 GLU A C 1
ATOM 672 O O . GLU A 1 82 ? -5.626 -3.792 -19.191 1.00 92.38 82 GLU A O 1
ATOM 677 N N . LEU A 1 83 ? -4.654 -2.040 -18.173 1.00 94.62 83 LEU A N 1
ATOM 678 C CA . LEU A 1 83 ? -4.240 -2.770 -16.976 1.00 94.62 83 LEU A CA 1
ATOM 679 C C . LEU A 1 83 ? -5.217 -2.589 -15.811 1.00 94.62 83 LEU A C 1
ATOM 681 O O . LEU A 1 83 ? -5.119 -3.329 -14.834 1.00 94.62 83 LEU A O 1
ATOM 685 N N . GLY A 1 84 ? -6.104 -1.587 -15.868 1.00 94.94 84 GLY A N 1
ATOM 686 C CA . GLY A 1 84 ? -6.884 -1.148 -14.707 1.00 94.94 84 GLY A CA 1
ATOM 687 C C . GLY A 1 84 ? -5.997 -0.731 -13.526 1.00 94.94 84 GLY A C 1
ATOM 688 O O . GLY A 1 84 ? -6.364 -0.938 -12.370 1.00 94.94 84 GLY A O 1
ATOM 689 N N . LEU A 1 85 ? -4.799 -0.215 -13.818 1.00 95.69 85 LEU A N 1
ATOM 690 C CA . LEU A 1 85 ? -3.744 0.061 -12.846 1.00 95.69 85 LEU A CA 1
ATOM 691 C C . LEU A 1 85 ? -3.076 1.395 -13.167 1.00 95.69 85 LEU A C 1
ATOM 693 O O . LEU A 1 85 ? -2.687 1.644 -14.305 1.00 95.69 85 LEU A O 1
ATOM 697 N N . GLY A 1 86 ? -2.879 2.226 -12.155 1.00 97.12 86 GLY A N 1
ATOM 698 C CA . GLY A 1 86 ? -2.022 3.398 -12.219 1.00 97.12 86 GLY A CA 1
ATOM 699 C C . GLY A 1 86 ? -0.723 3.209 -11.445 1.00 97.12 86 GLY A C 1
ATOM 700 O O . GLY A 1 86 ? -0.611 2.342 -10.576 1.00 97.12 86 GLY A O 1
ATOM 701 N N . LEU A 1 87 ? 0.262 4.047 -11.744 1.00 97.88 87 LEU A N 1
ATOM 702 C CA . LEU A 1 87 ? 1.526 4.138 -11.025 1.00 97.88 87 LEU A CA 1
ATOM 703 C C . LEU A 1 87 ? 1.774 5.590 -10.623 1.00 97.88 87 LEU A C 1
ATOM 705 O O . LEU A 1 87 ? 1.724 6.500 -11.451 1.00 97.88 87 LEU A O 1
ATOM 709 N N . VAL A 1 88 ? 2.079 5.798 -9.346 1.00 97.12 88 VAL A N 1
ATOM 710 C CA . VAL A 1 88 ? 2.405 7.110 -8.780 1.00 97.12 88 VAL A CA 1
ATOM 711 C C . VAL A 1 88 ? 3.640 7.013 -7.901 1.00 97.12 88 VAL A C 1
ATOM 713 O O . VAL A 1 88 ? 3.926 5.976 -7.303 1.00 97.12 88 VAL A O 1
ATOM 716 N N . THR A 1 89 ? 4.379 8.111 -7.802 1.00 96.38 89 THR A N 1
ATOM 717 C CA . THR A 1 89 ? 5.442 8.241 -6.808 1.00 96.38 89 THR A CA 1
ATOM 718 C C . THR A 1 89 ? 4.861 8.732 -5.490 1.00 96.38 89 THR A C 1
ATOM 720 O O . THR A 1 89 ? 4.060 9.667 -5.474 1.00 96.38 89 THR A O 1
ATOM 723 N N . TRP A 1 90 ? 5.295 8.144 -4.386 1.00 95.69 90 TRP A N 1
ATOM 724 C CA . TRP A 1 90 ? 4.864 8.497 -3.041 1.00 95.69 90 TRP A CA 1
ATOM 725 C C . TRP A 1 90 ? 6.080 8.613 -2.125 1.00 95.69 90 TRP A C 1
ATOM 727 O O . TRP A 1 90 ? 6.940 7.735 -2.124 1.00 95.69 90 TRP A O 1
ATOM 737 N N . TRP A 1 91 ? 6.157 9.700 -1.359 1.00 95.69 91 TRP A N 1
ATOM 738 C CA . TRP A 1 91 ? 7.193 9.870 -0.346 1.00 95.69 91 TRP A CA 1
ATOM 739 C C . TRP A 1 91 ? 6.704 9.341 0.997 1.00 95.69 91 TRP A C 1
ATOM 741 O O . TRP A 1 91 ? 5.657 9.769 1.487 1.00 95.69 91 TRP A O 1
ATOM 751 N N . GLY A 1 92 ? 7.485 8.463 1.615 1.00 93.56 92 GLY A N 1
ATOM 752 C CA . GLY A 1 92 ? 7.209 7.988 2.962 1.00 93.56 92 GLY A CA 1
ATOM 753 C C . GLY A 1 92 ? 8.065 6.795 3.353 1.00 93.56 92 GLY A C 1
ATOM 754 O O . GLY A 1 92 ? 9.107 6.533 2.751 1.00 93.56 92 GLY A O 1
ATOM 755 N N . ARG A 1 93 ? 7.618 6.087 4.390 1.00 91.06 93 ARG A N 1
ATOM 756 C CA . ARG A 1 93 ? 8.358 4.985 5.003 1.00 91.06 93 ARG A CA 1
ATOM 757 C C . ARG A 1 93 ? 7.816 3.633 4.549 1.00 91.06 93 ARG A C 1
ATOM 759 O O . ARG A 1 93 ? 6.619 3.385 4.672 1.00 91.06 93 ARG A O 1
ATOM 766 N N . PHE A 1 94 ? 8.694 2.747 4.090 1.00 89.00 94 PHE A N 1
ATOM 767 C CA . PHE A 1 94 ? 8.381 1.352 3.776 1.00 89.00 94 PHE A CA 1
ATOM 768 C C . PHE A 1 94 ? 9.544 0.456 4.220 1.00 89.00 94 PHE A C 1
ATOM 770 O O . PHE A 1 94 ? 10.694 0.812 3.997 1.00 89.00 94 PHE A O 1
ATOM 777 N N . GLU A 1 95 ? 9.250 -0.667 4.890 1.00 85.44 95 GLU A N 1
ATOM 778 C CA . GLU A 1 95 ? 10.259 -1.605 5.433 1.00 85.44 95 GLU A CA 1
ATOM 779 C C . GLU A 1 95 ? 11.431 -0.903 6.159 1.00 85.44 95 GLU A C 1
ATOM 781 O O . GLU A 1 95 ? 12.600 -1.175 5.912 1.00 85.44 95 GLU A O 1
ATOM 786 N N . ASP A 1 96 ? 11.100 0.038 7.053 1.00 87.94 96 ASP A N 1
ATOM 787 C CA . ASP A 1 96 ? 12.049 0.854 7.835 1.00 87.94 96 ASP A CA 1
ATOM 788 C C . ASP A 1 96 ? 12.933 1.831 7.048 1.00 87.94 96 ASP A C 1
ATOM 790 O O . ASP A 1 96 ? 13.847 2.435 7.612 1.00 87.94 96 ASP A O 1
ATOM 794 N N . MET A 1 97 ? 12.609 2.064 5.779 1.00 91.19 97 MET A N 1
ATOM 795 C CA . MET A 1 97 ? 13.312 3.000 4.912 1.00 91.19 97 MET A CA 1
ATOM 796 C C . MET A 1 97 ? 12.408 4.165 4.509 1.00 91.19 97 MET A C 1
ATOM 798 O O . MET A 1 97 ? 11.336 3.977 3.932 1.00 91.19 97 MET A O 1
ATOM 802 N N . ASP A 1 98 ? 12.859 5.381 4.799 1.00 94.81 98 ASP A N 1
ATOM 803 C CA . ASP A 1 98 ? 12.249 6.613 4.305 1.00 94.81 98 ASP A CA 1
ATOM 804 C C . ASP A 1 98 ? 12.772 6.927 2.898 1.00 94.81 98 ASP A C 1
ATOM 806 O O . ASP A 1 98 ? 13.976 6.866 2.646 1.00 94.81 98 ASP A O 1
ATOM 810 N N . GLY A 1 99 ? 11.878 7.278 1.975 1.00 94.88 99 GLY A N 1
ATOM 811 C CA . GLY A 1 99 ? 12.290 7.639 0.624 1.00 94.88 99 GLY A CA 1
ATOM 812 C C . GLY A 1 99 ? 11.144 7.859 -0.351 1.00 94.88 99 GLY A C 1
ATOM 813 O O . GLY A 1 99 ? 9.967 7.894 0.016 1.00 94.88 99 GLY A O 1
ATOM 814 N N . LEU A 1 100 ? 11.521 8.013 -1.620 1.00 96.12 100 LEU A N 1
ATOM 815 C CA . LEU A 1 100 ? 10.593 8.065 -2.739 1.00 96.12 100 LEU A CA 1
ATOM 816 C C . LEU A 1 100 ? 10.329 6.644 -3.240 1.00 96.12 100 LEU A C 1
ATOM 818 O O . LEU A 1 100 ? 11.243 5.959 -3.691 1.00 96.12 100 LEU A O 1
ATOM 822 N N . TRP A 1 101 ? 9.069 6.229 -3.211 1.00 95.62 101 TRP A N 1
ATOM 823 C CA . TRP A 1 101 ? 8.633 4.900 -3.622 1.00 95.62 101 TRP A CA 1
ATOM 824 C C . TRP A 1 101 ? 7.724 4.975 -4.840 1.00 95.62 101 TRP A C 1
ATOM 826 O O . TRP A 1 101 ? 6.910 5.891 -4.967 1.00 95.62 101 TRP A O 1
ATOM 836 N N . LEU A 1 102 ? 7.809 3.972 -5.710 1.00 96.38 102 LEU A N 1
ATOM 837 C CA . LEU A 1 102 ? 6.807 3.745 -6.744 1.00 96.38 102 LEU A CA 1
ATOM 838 C C . LEU A 1 102 ? 5.672 2.903 -6.161 1.00 96.38 102 LEU A C 1
ATOM 840 O O . LEU A 1 102 ? 5.909 1.803 -5.658 1.00 96.38 102 LEU A O 1
ATOM 844 N N . ARG A 1 103 ? 4.438 3.400 -6.243 1.00 95.81 103 ARG A N 1
ATOM 845 C CA . ARG A 1 103 ? 3.256 2.706 -5.733 1.00 95.81 103 ARG A CA 1
ATOM 846 C C . ARG A 1 103 ? 2.198 2.503 -6.815 1.00 95.81 103 ARG A C 1
ATOM 848 O O . ARG A 1 103 ? 1.939 3.423 -7.593 1.00 95.81 103 ARG A O 1
ATOM 855 N N . PRO A 1 104 ? 1.546 1.328 -6.838 1.00 96.00 104 PRO A N 1
ATOM 856 C CA . PRO A 1 104 ? 0.351 1.143 -7.637 1.00 96.00 104 PRO A CA 1
ATOM 857 C C . PRO A 1 104 ? -0.818 1.947 -7.057 1.00 96.00 104 PRO A C 1
ATOM 859 O O . PRO A 1 104 ? -1.011 1.997 -5.837 1.00 96.00 104 PRO A O 1
ATOM 862 N N . CYS A 1 105 ? -1.620 2.540 -7.933 1.00 97.06 105 CYS A N 1
ATOM 863 C CA . CYS A 1 105 ? -2.863 3.217 -7.588 1.00 97.06 105 CYS A CA 1
ATOM 864 C C . CYS A 1 105 ? -4.038 2.698 -8.427 1.00 97.06 105 CYS A C 1
ATOM 866 O O . CYS A 1 105 ? -3.861 2.171 -9.524 1.00 97.06 105 CYS A O 1
ATOM 868 N N . GLY A 1 106 ? -5.242 2.820 -7.878 1.00 96.00 106 GLY A N 1
ATOM 869 C CA . GLY A 1 106 ? -6.499 2.637 -8.590 1.00 96.00 106 GLY A CA 1
ATOM 870 C C . GLY A 1 106 ? -6.930 3.918 -9.320 1.00 96.00 106 GLY A C 1
ATOM 871 O O . GLY A 1 106 ? -6.107 4.822 -9.517 1.00 96.00 106 GLY A O 1
ATOM 872 N N . PRO A 1 107 ? -8.220 4.009 -9.697 1.00 92.94 107 PRO A N 1
ATOM 873 C CA . PRO A 1 107 ? -8.803 5.229 -10.244 1.00 92.94 107 PRO A CA 1
ATOM 874 C C . PRO A 1 107 ? -8.542 6.437 -9.334 1.00 92.94 107 PRO A C 1
ATOM 876 O O . PRO A 1 107 ? -8.376 6.290 -8.120 1.00 92.94 107 PRO A O 1
ATOM 879 N N . ASP A 1 108 ? -8.477 7.632 -9.922 1.00 90.75 108 ASP A N 1
ATOM 880 C CA . ASP A 1 108 ? -8.274 8.899 -9.203 1.00 90.75 108 ASP A CA 1
ATOM 881 C C . ASP A 1 108 ? -6.996 8.962 -8.342 1.00 90.75 108 ASP A C 1
ATOM 883 O O . ASP A 1 108 ? -6.930 9.704 -7.362 1.00 90.75 108 ASP A O 1
ATOM 887 N N . LYS A 1 109 ? -5.951 8.202 -8.706 1.00 93.31 109 LYS A N 1
ATOM 888 C CA . LYS A 1 109 ? -4.652 8.158 -7.999 1.00 93.31 109 LYS A CA 1
ATOM 889 C C . LYS A 1 109 ? -4.738 7.627 -6.563 1.00 93.31 109 LYS A C 1
ATOM 891 O O . LYS A 1 109 ? -3.811 7.825 -5.776 1.00 93.31 109 LYS A O 1
ATOM 896 N N . VAL A 1 110 ? -5.808 6.912 -6.212 1.00 95.00 110 VAL A N 1
ATOM 897 C CA . VAL A 1 110 ? -5.956 6.303 -4.883 1.00 95.00 110 VAL A CA 1
ATOM 898 C C . VAL A 1 110 ? -4.959 5.157 -4.728 1.00 95.00 110 VAL A C 1
ATOM 900 O O . VAL A 1 110 ? -4.999 4.195 -5.490 1.00 95.00 110 VAL A O 1
ATOM 903 N N . LEU A 1 111 ? -4.058 5.237 -3.746 1.00 95.06 111 LEU A N 1
ATOM 904 C CA . LEU A 1 111 ? -3.065 4.187 -3.500 1.00 95.06 111 LEU A CA 1
ATOM 905 C C . LEU A 1 111 ? -3.749 2.851 -3.189 1.00 95.06 111 LEU A C 1
ATOM 907 O O . LEU A 1 111 ? -4.615 2.776 -2.318 1.00 95.06 111 LEU A O 1
ATOM 911 N N . LEU A 1 112 ? -3.332 1.788 -3.878 1.00 94.44 112 LEU A N 1
ATOM 912 C CA . LEU A 1 112 ? -3.764 0.438 -3.519 1.00 94.44 112 LEU A CA 1
ATOM 913 C C . LEU A 1 112 ? -3.066 0.037 -2.222 1.00 94.44 112 LEU A C 1
ATOM 915 O O . LEU A 1 112 ? -1.862 0.245 -2.141 1.00 94.44 112 LEU A O 1
ATOM 919 N N . PRO A 1 113 ? -3.742 -0.548 -1.226 1.00 92.12 113 PRO A N 1
ATOM 920 C CA . PRO A 1 113 ? -3.108 -0.869 0.047 1.00 92.12 113 PRO A CA 1
ATOM 921 C C . PRO A 1 113 ? -2.076 -1.999 -0.100 1.00 92.12 113 PRO A C 1
ATOM 923 O O . PRO A 1 113 ? -2.262 -2.947 -0.866 1.00 92.12 113 PRO A O 1
ATOM 926 N N . LEU A 1 114 ? -0.975 -1.911 0.646 1.00 90.00 114 LEU A N 1
ATOM 927 C CA . LEU A 1 114 ? -0.004 -2.994 0.790 1.00 90.00 114 LEU A CA 1
ATOM 928 C C . LEU A 1 114 ? -0.636 -4.152 1.567 1.00 90.00 114 LEU A C 1
ATOM 930 O O . LEU A 1 114 ? -1.434 -3.920 2.478 1.00 90.00 114 LEU A O 1
ATOM 934 N N . PRO A 1 115 ? -0.209 -5.402 1.323 1.00 87.38 115 PRO A N 1
ATOM 935 C CA . PRO A 1 115 ? -0.611 -6.529 2.161 1.00 87.38 115 PRO A CA 1
ATOM 936 C C . PRO A 1 115 ? -0.339 -6.303 3.657 1.00 87.38 115 PRO A C 1
ATOM 938 O O . PRO A 1 115 ? -1.115 -6.751 4.498 1.00 87.38 115 PRO A O 1
ATOM 941 N N . THR A 1 116 ? 0.739 -5.588 3.993 1.00 87.12 116 THR A N 1
ATOM 942 C CA . THR A 1 116 ? 1.075 -5.196 5.369 1.00 87.12 116 THR A CA 1
ATOM 943 C C . THR A 1 116 ? 0.070 -4.199 5.941 1.00 87.12 116 THR A C 1
ATOM 945 O O . THR A 1 116 ? -0.463 -4.451 7.017 1.00 87.12 116 THR A O 1
ATOM 948 N N . GLU A 1 117 ? -0.272 -3.142 5.197 1.00 89.44 117 GLU A N 1
ATOM 949 C CA . GLU A 1 117 ? -1.277 -2.139 5.588 1.00 89.44 117 GLU A CA 1
ATOM 950 C C . GLU A 1 117 ? -2.654 -2.791 5.824 1.00 89.44 117 GLU A C 1
ATOM 952 O O . GLU A 1 117 ? -3.320 -2.512 6.823 1.00 89.44 117 GLU A O 1
ATOM 957 N N . VAL A 1 118 ? -3.067 -3.724 4.953 1.00 92.25 118 VAL A N 1
ATOM 958 C CA . VAL A 1 118 ? -4.315 -4.493 5.126 1.00 92.25 118 VAL A CA 1
ATOM 959 C C . VAL A 1 118 ? -4.266 -5.353 6.391 1.00 92.25 118 VAL A C 1
ATOM 961 O O . VAL A 1 118 ? -5.226 -5.377 7.163 1.00 92.25 118 VAL A O 1
ATOM 964 N N . ALA A 1 119 ? -3.156 -6.059 6.624 1.00 91.19 119 ALA A N 1
ATOM 965 C CA . ALA A 1 119 ? -2.999 -6.917 7.795 1.00 91.19 119 ALA A CA 1
ATOM 966 C C . ALA A 1 119 ? -3.000 -6.115 9.107 1.00 91.19 119 ALA A C 1
ATOM 968 O O . ALA A 1 119 ? -3.595 -6.550 10.094 1.00 91.19 119 ALA A O 1
ATOM 969 N N . GLU A 1 120 ? -2.362 -4.946 9.129 1.00 91.19 120 GLU A N 1
ATOM 970 C CA . GLU A 1 120 ? -2.359 -4.036 10.275 1.00 91.19 120 GLU A CA 1
ATOM 971 C C . GLU A 1 120 ? -3.753 -3.477 10.558 1.00 91.19 120 GLU A C 1
ATOM 973 O O . GLU A 1 120 ? -4.207 -3.525 11.703 1.00 91.19 120 GLU A O 1
ATOM 978 N N . ALA A 1 121 ? -4.472 -3.032 9.524 1.00 93.12 121 ALA A N 1
ATOM 979 C CA . ALA A 1 121 ? -5.845 -2.557 9.662 1.00 93.12 121 ALA A CA 1
ATOM 980 C C . ALA A 1 121 ? -6.776 -3.651 10.215 1.00 93.12 121 ALA A C 1
ATOM 982 O O . ALA A 1 121 ? -7.556 -3.393 11.134 1.00 93.12 121 ALA A O 1
ATOM 983 N N . ALA A 1 122 ? -6.653 -4.887 9.718 1.00 94.62 122 ALA A N 1
ATOM 984 C CA . ALA A 1 122 ? -7.427 -6.026 10.207 1.00 94.62 122 ALA A CA 1
ATOM 985 C C . ALA A 1 122 ? -7.127 -6.343 11.683 1.00 94.62 122 ALA A C 1
ATOM 987 O O . ALA A 1 122 ? -8.048 -6.564 12.469 1.00 94.62 122 ALA A O 1
ATOM 988 N N . ARG A 1 123 ? -5.850 -6.310 12.089 1.00 95.00 123 ARG A N 1
ATOM 989 C CA . ARG A 1 123 ? -5.447 -6.503 13.494 1.00 95.00 123 ARG A CA 1
ATOM 990 C C . ARG A 1 123 ? -5.985 -5.400 14.398 1.00 95.00 123 ARG A C 1
ATOM 992 O O . ARG A 1 123 ? -6.521 -5.697 15.459 1.00 95.00 123 ARG A O 1
ATOM 999 N N . ALA A 1 124 ? -5.875 -4.144 13.973 1.00 95.25 124 ALA A N 1
ATOM 1000 C CA . ALA A 1 124 ? -6.401 -3.008 14.720 1.00 95.25 124 ALA A CA 1
ATOM 1001 C C . ALA A 1 124 ? -7.928 -3.085 14.881 1.00 95.25 124 ALA A C 1
ATOM 1003 O O . ALA A 1 124 ? -8.456 -2.713 15.928 1.00 95.25 124 ALA A O 1
ATOM 1004 N N . GLN A 1 125 ? -8.640 -3.576 13.865 1.00 96.19 125 GLN A N 1
ATOM 1005 C CA . GLN A 1 125 ? -10.081 -3.783 13.943 1.00 96.19 125 GLN A CA 1
ATOM 1006 C C . GLN A 1 125 ? -10.442 -4.909 14.922 1.00 96.19 125 GLN A C 1
ATOM 1008 O O . GLN A 1 125 ? -11.278 -4.696 15.798 1.00 96.19 125 GLN A O 1
ATOM 1013 N N . ALA A 1 126 ? -9.766 -6.058 14.838 1.00 96.25 126 ALA A N 1
ATOM 1014 C CA . ALA A 1 126 ? -9.973 -7.173 15.762 1.00 96.25 126 ALA A CA 1
ATOM 1015 C C . ALA A 1 126 ? -9.683 -6.781 17.224 1.00 96.25 126 ALA A C 1
ATOM 1017 O O . ALA A 1 126 ? -10.425 -7.148 18.131 1.00 96.25 126 ALA A O 1
ATOM 1018 N N . GLU A 1 127 ? -8.641 -5.979 17.456 1.00 97.44 127 GLU A N 1
ATOM 1019 C CA . GLU A 1 127 ? -8.311 -5.461 18.786 1.00 97.44 127 GLU A CA 1
ATOM 1020 C C . GLU A 1 127 ? -9.417 -4.549 19.335 1.00 97.44 127 GLU A C 1
ATOM 1022 O O . GLU A 1 127 ? -9.837 -4.692 20.482 1.00 97.44 127 GLU A O 1
ATOM 1027 N N . LYS A 1 128 ? -9.945 -3.637 18.508 1.00 97.19 128 LYS A N 1
ATOM 1028 C CA . LYS A 1 128 ? -11.069 -2.771 18.901 1.00 97.19 128 LYS A CA 1
ATOM 1029 C C . LYS A 1 128 ? -12.321 -3.574 19.235 1.00 97.19 128 LYS A C 1
ATOM 1031 O O . LYS A 1 128 ? -13.043 -3.208 20.159 1.00 97.19 128 LYS A O 1
ATOM 1036 N N . GLU A 1 129 ? -12.600 -4.628 18.477 1.00 96.81 129 GLU A N 1
ATOM 1037 C CA . GLU A 1 129 ? -13.734 -5.516 18.730 1.00 96.81 129 GLU A CA 1
ATOM 1038 C C . GLU A 1 129 ? -13.561 -6.286 20.038 1.00 96.81 129 GLU A C 1
ATOM 1040 O O . GLU A 1 129 ? -14.500 -6.324 20.831 1.00 96.81 129 GLU A O 1
ATOM 1045 N N . ARG A 1 130 ? -12.353 -6.790 20.324 1.00 97.38 130 ARG A N 1
ATOM 1046 C CA . ARG A 1 130 ? -12.045 -7.428 21.610 1.00 97.38 130 ARG A CA 1
ATOM 1047 C C . ARG A 1 130 ? -12.259 -6.473 22.781 1.00 97.38 130 ARG A C 1
ATOM 1049 O O . ARG A 1 130 ? -13.000 -6.801 23.696 1.00 97.38 130 ARG A O 1
ATOM 1056 N N . ILE A 1 131 ? -11.706 -5.261 22.706 1.00 97.75 131 ILE A N 1
ATOM 1057 C CA . ILE A 1 131 ? -11.876 -4.245 23.758 1.00 97.75 131 ILE A CA 1
ATOM 1058 C C . ILE A 1 131 ? -13.361 -3.922 23.984 1.00 97.75 131 ILE A C 1
ATOM 1060 O O . ILE A 1 131 ? -13.787 -3.725 25.119 1.00 97.75 131 ILE A O 1
ATOM 1064 N N . ARG A 1 132 ? -14.171 -3.858 22.919 1.00 97.31 132 ARG A N 1
ATOM 1065 C CA . ARG A 1 132 ? -15.620 -3.634 23.048 1.00 97.31 132 ARG A CA 1
ATOM 1066 C C . ARG A 1 132 ? -16.326 -4.805 23.728 1.00 97.31 132 ARG A C 1
ATOM 1068 O O . ARG A 1 132 ? -17.174 -4.554 24.578 1.00 97.31 132 ARG A O 1
ATOM 1075 N N . ALA A 1 133 ? -15.976 -6.039 23.369 1.00 96.88 133 ALA A N 1
ATOM 1076 C CA . ALA A 1 133 ? -16.535 -7.237 23.987 1.00 96.88 133 ALA A CA 1
ATOM 1077 C C . ALA A 1 133 ? -16.182 -7.317 25.481 1.00 96.88 133 ALA A C 1
ATOM 1079 O O . ALA A 1 133 ? -17.067 -7.555 26.299 1.00 96.88 133 ALA A O 1
ATOM 1080 N N . ASP A 1 134 ? -14.932 -7.022 25.845 1.00 97.38 134 ASP A N 1
ATOM 1081 C CA . ASP A 1 134 ? -14.483 -6.999 27.241 1.00 97.38 134 ASP A CA 1
ATOM 1082 C C . ASP A 1 134 ? -15.246 -5.934 28.049 1.00 97.38 134 ASP A C 1
ATOM 1084 O O . ASP A 1 134 ? -15.763 -6.210 29.129 1.00 97.38 134 ASP A O 1
ATOM 1088 N N . GLN A 1 135 ? -15.424 -4.731 27.490 1.00 97.25 135 GLN A N 1
ATOM 1089 C CA . GLN A 1 135 ? -16.214 -3.671 28.132 1.00 97.25 135 GLN A CA 1
ATOM 1090 C C . GLN A 1 135 ? -17.690 -4.040 28.309 1.00 97.25 135 GLN A C 1
ATOM 1092 O O . GLN A 1 135 ? -18.329 -3.617 29.273 1.00 97.25 135 GLN A O 1
ATOM 1097 N N . GLU A 1 136 ? -18.274 -4.759 27.354 1.00 96.94 136 GLU A N 1
ATOM 1098 C CA . GLU A 1 136 ? -19.650 -5.236 27.466 1.00 96.94 136 GLU A CA 1
ATOM 1099 C C . GLU A 1 136 ? -19.771 -6.316 28.542 1.00 96.94 136 GLU A C 1
ATOM 1101 O O . GLU A 1 136 ? -20.701 -6.268 29.349 1.00 96.94 136 GLU A O 1
ATOM 1106 N N . HIS A 1 137 ? -18.794 -7.221 28.614 1.00 96.69 137 HIS A N 1
ATOM 1107 C CA . HIS A 1 137 ? -18.725 -8.247 29.644 1.00 96.69 137 HIS A CA 1
ATOM 1108 C C . HIS A 1 137 ? -18.622 -7.636 31.046 1.00 96.69 137 HIS A C 1
ATOM 1110 O O . HIS A 1 137 ? -19.464 -7.926 31.894 1.00 96.69 137 HIS A O 1
ATOM 1116 N N . GLU A 1 138 ? -17.699 -6.695 31.263 1.00 96.81 138 GLU A N 1
ATOM 1117 C CA . GLU A 1 138 ? -17.559 -5.983 32.541 1.00 96.81 138 GLU A CA 1
ATOM 1118 C C . GLU A 1 138 ? -18.847 -5.243 32.941 1.00 96.81 138 GLU A C 1
ATOM 1120 O O . GLU A 1 138 ? -19.223 -5.192 34.116 1.00 96.81 138 GLU A O 1
ATOM 1125 N N . ARG A 1 139 ? -19.571 -4.666 31.972 1.00 97.00 139 ARG A N 1
ATOM 1126 C CA . ARG A 1 139 ? -20.868 -4.024 32.240 1.00 97.00 139 ARG A CA 1
ATOM 1127 C C . ARG A 1 139 ? -21.929 -5.036 32.645 1.00 97.00 139 ARG A C 1
ATOM 1129 O O . ARG A 1 139 ? -22.697 -4.739 33.559 1.00 97.00 139 ARG A O 1
ATOM 1136 N N . ALA A 1 140 ? -21.989 -6.185 31.978 1.00 96.62 140 ALA A N 1
ATOM 1137 C CA . ALA A 1 140 ? -22.931 -7.248 32.305 1.00 96.62 140 ALA A CA 1
ATOM 1138 C C . ALA A 1 140 ? -22.656 -7.811 33.707 1.00 96.62 140 ALA A C 1
ATOM 1140 O O . ALA A 1 140 ? -23.578 -7.906 34.515 1.00 96.62 140 ALA A O 1
ATOM 1141 N N . GLU A 1 141 ? -21.393 -8.083 34.042 1.00 97.19 141 GLU A N 1
ATOM 1142 C CA . GLU A 1 141 ? -20.986 -8.492 35.391 1.00 97.19 141 GLU A CA 1
ATOM 1143 C C . GLU A 1 141 ? -21.337 -7.424 36.433 1.00 97.19 141 GLU A C 1
ATOM 1145 O O . GLU A 1 141 ? -21.933 -7.722 37.468 1.00 97.19 141 GLU A O 1
ATOM 1150 N N . GLY A 1 142 ? -21.061 -6.150 36.138 1.00 97.06 142 GLY A N 1
ATOM 1151 C CA . GLY A 1 142 ? -21.419 -5.038 37.015 1.00 97.06 142 GLY A CA 1
ATOM 1152 C C . GLY A 1 142 ? -22.930 -4.884 37.223 1.00 97.06 142 GLY A C 1
ATOM 1153 O O . GLY A 1 142 ? -23.367 -4.483 38.303 1.00 97.06 142 GLY A O 1
ATOM 1154 N N . GLN A 1 143 ? -23.747 -5.201 36.216 1.00 97.06 143 GLN A N 1
ATOM 1155 C CA . GLN A 1 143 ? -25.205 -5.235 36.344 1.00 97.06 143 GLN A CA 1
ATOM 1156 C C . GLN A 1 143 ? -25.670 -6.418 37.196 1.00 97.06 143 GLN A C 1
ATOM 1158 O O . GLN A 1 143 ? -26.502 -6.213 38.080 1.00 97.06 143 GLN A O 1
ATOM 1163 N N . MET A 1 144 ? -25.109 -7.613 36.986 1.00 96.94 144 MET A N 1
ATOM 1164 C CA . MET A 1 144 ? -25.423 -8.800 37.789 1.00 96.94 144 MET A CA 1
ATOM 1165 C C . MET A 1 144 ? -25.071 -8.588 39.263 1.00 96.94 144 MET A C 1
ATOM 1167 O O . MET A 1 144 ? -25.926 -8.779 40.121 1.00 96.94 144 MET A O 1
ATOM 1171 N N . ALA A 1 145 ? -23.878 -8.067 39.562 1.00 96.88 145 ALA A N 1
ATOM 1172 C CA . ALA A 1 145 ? -23.467 -7.768 40.934 1.00 96.88 145 ALA A CA 1
ATOM 1173 C C . ALA A 1 145 ? -24.386 -6.733 41.612 1.00 96.88 145 ALA A C 1
ATOM 1175 O O . ALA A 1 145 ? -24.687 -6.828 42.801 1.00 96.88 145 ALA A O 1
ATOM 1176 N N . ARG A 1 146 ? -24.872 -5.728 40.869 1.00 97.06 146 ARG A N 1
ATOM 1177 C CA . ARG A 1 146 ? -25.848 -4.758 41.399 1.00 97.06 146 ARG A CA 1
ATOM 1178 C C . ARG A 1 146 ? -27.209 -5.392 41.659 1.00 97.06 146 ARG A C 1
ATOM 1180 O O . ARG A 1 146 ? -27.842 -5.020 42.645 1.00 97.06 146 ARG A O 1
ATOM 1187 N N . ALA A 1 147 ? -27.654 -6.291 40.783 1.00 96.62 147 ALA A N 1
ATOM 1188 C CA . ALA A 1 147 ? -28.899 -7.028 40.961 1.00 96.62 147 ALA A CA 1
ATOM 1189 C C . ALA A 1 147 ? -28.827 -7.920 42.208 1.00 96.62 147 ALA A C 1
ATOM 1191 O O . ALA A 1 147 ? -29.704 -7.821 43.059 1.00 96.62 147 ALA A O 1
ATOM 1192 N N . GLU A 1 148 ? -27.733 -8.665 42.381 1.00 97.31 148 GLU A N 1
ATOM 1193 C CA . GLU A 1 148 ? -27.489 -9.512 43.556 1.00 97.31 148 GLU A CA 1
ATOM 1194 C C . GLU A 1 148 ? -27.478 -8.690 44.857 1.00 97.31 148 GLU A C 1
ATOM 1196 O O . GLU A 1 148 ? -28.184 -9.001 45.815 1.00 97.31 148 GLU A O 1
ATOM 1201 N N . VAL A 1 149 ? -26.765 -7.556 44.881 1.00 97.81 149 VAL A N 1
ATOM 1202 C CA . VAL A 1 149 ? -26.761 -6.658 46.049 1.00 97.81 149 VAL A CA 1
ATOM 1203 C C . VAL A 1 149 ? -28.152 -6.078 46.333 1.00 97.81 149 VAL A C 1
ATOM 1205 O O . VAL A 1 149 ? -28.499 -5.861 47.498 1.00 97.81 149 VAL A O 1
ATOM 1208 N N . ALA A 1 150 ? -28.944 -5.777 45.302 1.00 96.81 150 ALA A N 1
ATOM 1209 C CA . ALA A 1 150 ? -30.308 -5.284 45.474 1.00 96.81 150 ALA A CA 1
ATOM 1210 C C . ALA A 1 150 ? -31.235 -6.368 46.048 1.00 96.81 150 ALA A C 1
ATOM 1212 O O . ALA A 1 150 ? -32.024 -6.061 46.941 1.00 96.81 150 ALA A O 1
ATOM 1213 N N . GLU A 1 151 ? -31.086 -7.615 45.599 1.00 96.94 151 GLU A N 1
ATOM 1214 C CA . GLU A 1 151 ? -31.826 -8.779 46.093 1.00 96.94 151 GLU A CA 1
ATOM 1215 C C . GLU A 1 151 ? -31.516 -9.048 47.568 1.00 96.94 151 GLU A C 1
ATOM 1217 O O . GLU A 1 151 ? -32.421 -9.002 48.400 1.00 96.94 151 GLU A O 1
ATOM 1222 N N . THR A 1 152 ? -30.236 -9.149 47.947 1.00 97.31 152 THR A N 1
ATOM 1223 C CA . THR A 1 152 ? -29.855 -9.341 49.359 1.00 97.31 152 THR A CA 1
ATOM 1224 C C . THR A 1 152 ? -30.357 -8.197 50.251 1.00 97.31 152 THR A C 1
ATOM 1226 O O . THR A 1 152 ? -30.750 -8.403 51.400 1.00 97.31 152 THR A O 1
ATOM 1229 N N . ARG A 1 153 ? -30.370 -6.950 49.757 1.00 97.31 153 ARG A N 1
ATOM 1230 C CA . ARG A 1 153 ? -30.932 -5.816 50.514 1.00 97.31 153 ARG A CA 1
ATOM 1231 C C . ARG A 1 153 ? -32.442 -5.930 50.698 1.00 97.31 153 ARG A C 1
ATOM 1233 O O . ARG A 1 153 ? -32.923 -5.551 51.766 1.00 97.31 153 ARG A O 1
ATOM 1240 N N . ALA A 1 154 ? -33.164 -6.411 49.688 1.00 96.19 154 ALA A N 1
ATOM 1241 C CA . ALA A 1 154 ? -34.601 -6.642 49.772 1.00 96.19 154 ALA A CA 1
ATOM 1242 C C . ALA A 1 154 ? -34.920 -7.731 50.810 1.00 96.19 154 ALA A C 1
ATOM 1244 O O . ALA A 1 154 ? -35.720 -7.479 51.708 1.00 96.19 154 ALA A O 1
ATOM 1245 N N . GLU A 1 155 ? -34.204 -8.858 50.785 1.00 96.81 155 GLU A N 1
ATOM 1246 C CA . GLU A 1 155 ? -34.346 -9.941 51.774 1.00 96.81 155 GLU A CA 1
ATOM 1247 C C . GLU A 1 155 ? -34.068 -9.457 53.211 1.00 96.81 155 GLU A C 1
ATOM 1249 O O . GLU A 1 155 ? -34.803 -9.743 54.162 1.00 96.81 155 GLU A O 1
ATOM 1254 N N . VAL A 1 156 ? -33.012 -8.658 53.399 1.00 97.50 156 VAL A N 1
ATOM 1255 C CA . VAL A 1 156 ? -32.683 -8.081 54.714 1.00 97.50 156 VAL A CA 1
ATOM 1256 C C . VAL A 1 156 ? -33.742 -7.070 55.173 1.00 97.50 156 VAL A C 1
ATOM 1258 O O . VAL A 1 156 ? -34.012 -6.960 56.371 1.00 97.50 156 VAL A O 1
ATOM 1261 N N . ALA A 1 157 ? -34.338 -6.302 54.260 1.00 96.25 157 ALA A N 1
ATOM 1262 C CA . ALA A 1 157 ? -35.431 -5.391 54.590 1.00 96.25 157 ALA A CA 1
ATOM 1263 C C . ALA A 1 157 ? -36.705 -6.150 54.996 1.00 96.25 157 ALA A C 1
ATOM 1265 O O . ALA A 1 157 ? -37.315 -5.786 56.003 1.00 96.25 157 ALA A O 1
ATOM 1266 N N . GLU A 1 158 ? -37.059 -7.216 54.278 1.00 96.25 158 GLU A N 1
ATOM 1267 C CA . GLU A 1 158 ? -38.224 -8.060 54.566 1.00 96.25 158 GLU A CA 1
ATOM 1268 C C . GLU A 1 158 ? -38.101 -8.736 55.937 1.00 96.25 158 GLU A C 1
ATOM 1270 O O . GLU A 1 158 ? -38.948 -8.546 56.809 1.00 96.25 158 GLU A O 1
ATOM 1275 N N . THR A 1 159 ? -36.973 -9.398 56.205 1.00 97.00 159 THR A N 1
ATOM 1276 C CA . THR A 1 159 ? -36.714 -10.031 57.513 1.00 97.00 159 THR A CA 1
ATOM 1277 C C . THR A 1 159 ? -36.752 -9.038 58.682 1.00 97.00 159 THR A C 1
ATOM 1279 O O . THR A 1 159 ? -37.204 -9.371 59.782 1.00 97.00 159 THR A O 1
ATOM 1282 N N . ARG A 1 160 ? -36.305 -7.791 58.476 1.00 96.38 160 ARG A N 1
ATOM 1283 C CA . ARG A 1 160 ? -36.415 -6.724 59.486 1.00 96.38 160 ARG A CA 1
ATOM 1284 C C . ARG A 1 160 ? -37.854 -6.262 59.690 1.00 96.38 160 ARG A C 1
ATOM 1286 O O . ARG A 1 160 ? -38.216 -6.000 60.838 1.00 96.38 160 ARG A O 1
ATOM 1293 N N . ALA A 1 161 ? -38.639 -6.151 58.620 1.00 95.31 161 ALA A N 1
ATOM 1294 C CA . ALA A 1 161 ? -40.049 -5.786 58.693 1.00 95.31 161 ALA A CA 1
ATOM 1295 C C . ALA A 1 161 ? -40.838 -6.838 59.487 1.00 95.31 161 ALA A C 1
ATOM 1297 O O . ALA A 1 161 ? -41.463 -6.491 60.488 1.00 95.31 161 ALA A O 1
ATOM 1298 N N . GLU A 1 162 ? -40.679 -8.124 59.162 1.00 95.81 162 GLU A N 1
ATOM 1299 C CA . GLU A 1 162 ? -41.311 -9.223 59.906 1.00 95.81 162 GLU A CA 1
ATOM 1300 C C . GLU A 1 162 ? -40.919 -9.231 61.394 1.00 95.81 162 GLU A C 1
ATOM 1302 O O . GLU A 1 162 ? -41.734 -9.484 62.287 1.00 95.81 162 GLU A O 1
ATOM 1307 N N . ALA A 1 163 ? -39.644 -8.964 61.699 1.00 94.94 163 ALA A N 1
ATOM 1308 C CA . ALA A 1 163 ? -39.171 -8.898 63.078 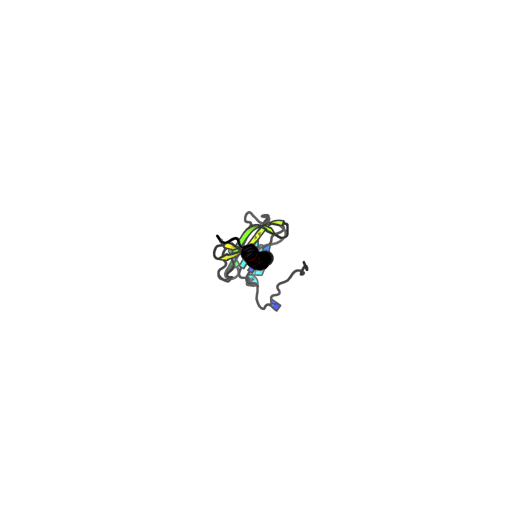1.00 94.94 163 ALA A CA 1
ATOM 1309 C C . ALA A 1 163 ? -39.753 -7.693 63.837 1.00 94.94 163 ALA A C 1
ATOM 1311 O O . ALA A 1 163 ? -40.004 -7.793 65.043 1.00 94.94 163 ALA A O 1
ATOM 1312 N N . ALA A 1 164 ? -39.947 -6.557 63.162 1.00 94.31 164 ALA A N 1
ATOM 1313 C CA . ALA A 1 164 ? -40.579 -5.374 63.735 1.00 94.31 164 ALA A CA 1
ATOM 1314 C C . ALA A 1 164 ? -42.069 -5.615 64.014 1.00 94.31 164 ALA A C 1
ATOM 1316 O O . ALA A 1 164 ? -42.522 -5.292 65.113 1.00 94.31 164 ALA A O 1
ATOM 1317 N N . GLU A 1 165 ? -42.790 -6.260 63.093 1.00 94.69 165 GLU A N 1
ATOM 1318 C CA . GLU A 1 165 ? -44.192 -6.658 63.279 1.00 94.69 165 GLU A CA 1
ATOM 1319 C C . GLU A 1 165 ? -44.353 -7.586 64.486 1.00 94.69 165 GLU A C 1
ATOM 1321 O O . GLU A 1 165 ? -45.078 -7.259 65.426 1.00 94.69 165 GLU A O 1
ATOM 1326 N N . LYS A 1 166 ? -43.568 -8.669 64.561 1.00 94.31 166 LYS A N 1
ATOM 1327 C CA . LYS A 1 166 ? -43.589 -9.595 65.711 1.00 94.31 166 LYS A CA 1
ATOM 1328 C C . LYS A 1 166 ? -43.281 -8.903 67.044 1.00 94.31 166 LYS A C 1
ATOM 1330 O O . LYS A 1 166 ? -43.790 -9.302 68.094 1.00 94.31 166 LYS A O 1
ATOM 1335 N N . ARG A 1 167 ? -42.412 -7.883 67.049 1.00 94.25 167 ARG A N 1
ATOM 1336 C CA . ARG A 1 167 ? -42.124 -7.084 68.255 1.00 94.25 167 ARG A CA 1
ATOM 1337 C C . ARG A 1 167 ? -43.296 -6.180 68.621 1.00 94.25 167 ARG A C 1
ATOM 1339 O O . ARG A 1 167 ? -43.631 -6.116 69.802 1.00 94.25 167 ARG A O 1
ATOM 1346 N N . ALA A 1 168 ? -43.906 -5.515 67.642 1.00 91.19 168 ALA A N 1
ATOM 1347 C CA . ALA A 1 168 ? -45.083 -4.681 67.852 1.00 91.19 168 ALA A CA 1
ATOM 1348 C C . ALA A 1 168 ? -46.248 -5.505 68.423 1.00 91.19 168 ALA A C 1
ATOM 1350 O O . ALA A 1 168 ? -46.835 -5.110 69.427 1.00 91.19 168 ALA A O 1
ATOM 1351 N N . GLU A 1 169 ? -46.503 -6.698 67.879 1.00 91.88 169 GLU A N 1
ATOM 1352 C CA . GLU A 1 169 ? -47.509 -7.632 68.399 1.00 91.88 169 GLU A CA 1
ATOM 1353 C C . GLU A 1 169 ? -47.243 -8.034 69.855 1.00 91.88 169 GLU A C 1
ATOM 1355 O O . GLU A 1 169 ? -48.152 -8.003 70.686 1.00 91.88 169 GLU A O 1
ATOM 1360 N N . ARG A 1 170 ? -45.990 -8.363 70.208 1.00 91.69 170 ARG A N 1
ATOM 1361 C CA . ARG A 1 170 ? -45.624 -8.688 71.600 1.00 91.69 170 ARG A CA 1
ATOM 1362 C C . ARG A 1 170 ? -45.811 -7.510 72.548 1.00 91.69 170 ARG A C 1
ATOM 1364 O O . ARG A 1 170 ? -46.253 -7.716 73.675 1.00 91.69 170 ARG A O 1
ATOM 1371 N N . LEU A 1 171 ? -45.453 -6.299 72.123 1.00 90.6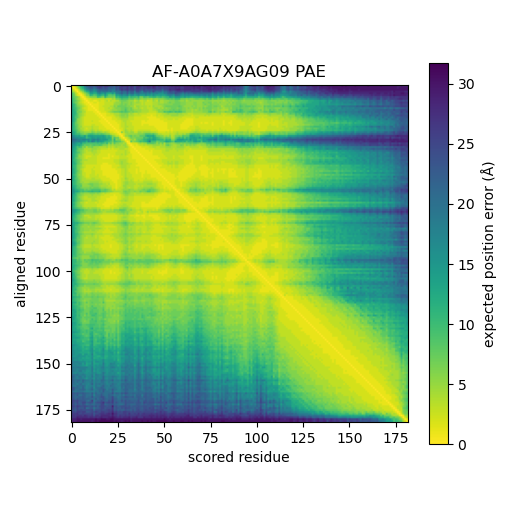9 171 LEU A N 1
ATOM 1372 C CA . LEU A 1 171 ? -45.643 -5.092 72.927 1.00 90.69 171 LEU A CA 1
ATOM 1373 C C . LEU A 1 171 ? -47.133 -4.812 73.145 1.00 90.69 171 LEU A C 1
ATOM 1375 O O . LEU A 1 171 ? -47.534 -4.577 74.281 1.00 90.69 171 LEU A O 1
ATOM 1379 N N . LEU A 1 172 ? -47.956 -4.926 72.099 1.00 89.44 172 LEU A N 1
ATOM 1380 C CA . LEU A 1 172 ? -49.412 -4.794 72.197 1.00 89.44 172 LEU A CA 1
ATOM 1381 C C . LEU A 1 172 ? -50.020 -5.842 73.139 1.00 89.44 172 LEU A C 1
ATOM 1383 O O . LEU A 1 172 ? -50.856 -5.505 73.975 1.00 89.44 172 LEU A O 1
ATOM 1387 N N . ALA A 1 173 ? -49.578 -7.099 73.059 1.00 86.56 173 ALA A N 1
ATOM 1388 C CA . ALA A 1 173 ? -50.017 -8.148 73.980 1.00 86.56 173 ALA A CA 1
ATOM 1389 C C . ALA A 1 173 ? -49.632 -7.835 75.439 1.00 86.56 173 ALA A C 1
ATOM 1391 O O . ALA A 1 173 ? -50.455 -7.984 76.340 1.00 86.56 173 ALA A O 1
ATOM 1392 N N . ARG A 1 174 ? -48.410 -7.337 75.671 1.00 86.38 174 ARG A N 1
ATOM 1393 C CA . ARG A 1 174 ? -47.920 -6.943 77.002 1.00 86.38 174 ARG A CA 1
ATOM 1394 C C . ARG A 1 174 ? -48.688 -5.750 77.580 1.00 86.38 174 ARG A C 1
ATOM 1396 O O . ARG A 1 174 ? -48.955 -5.728 78.776 1.00 86.38 174 ARG A O 1
ATOM 1403 N N . LEU A 1 175 ? -49.035 -4.767 76.746 1.00 84.75 175 LEU A N 1
ATOM 1404 C CA . LEU A 1 175 ? -49.846 -3.612 77.146 1.00 84.75 175 LEU A CA 1
ATOM 1405 C C . LEU A 1 175 ? -51.268 -4.034 77.542 1.00 84.75 175 LEU A C 1
ATOM 1407 O O . LEU A 1 175 ? -51.759 -3.590 78.579 1.00 84.75 175 LEU A O 1
ATOM 1411 N N . ARG A 1 176 ? -51.879 -4.964 76.790 1.00 81.19 176 ARG A N 1
ATOM 1412 C CA . ARG A 1 176 ? -53.178 -5.567 77.142 1.00 81.19 176 ARG A CA 1
ATOM 1413 C C . ARG A 1 176 ? -53.134 -6.322 78.474 1.00 81.19 176 ARG A C 1
ATOM 1415 O O . ARG A 1 176 ? -54.049 -6.175 79.274 1.00 81.19 176 ARG A O 1
ATOM 1422 N N . GLU A 1 177 ? -52.073 -7.086 78.747 1.00 79.31 177 GLU A N 1
ATOM 1423 C CA . GLU A 1 177 ? -51.886 -7.759 80.049 1.00 79.31 177 GLU A CA 1
ATOM 1424 C C . GLU A 1 177 ? -51.744 -6.777 81.223 1.00 79.31 177 GLU A C 1
ATOM 1426 O O . GLU A 1 177 ? -52.157 -7.087 82.338 1.00 79.31 177 GLU A O 1
ATOM 1431 N N . LEU A 1 178 ? -51.159 -5.600 80.987 1.00 80.31 178 LEU A N 1
ATOM 1432 C CA . LEU A 1 178 ? -50.955 -4.568 82.007 1.00 80.31 178 LEU A CA 1
ATOM 1433 C C . LEU A 1 178 ? -52.184 -3.666 82.221 1.00 80.31 178 LEU A C 1
ATOM 1435 O O . LEU A 1 178 ? -52.132 -2.785 83.078 1.00 80.31 178 LEU A O 1
ATOM 1439 N N . GLY A 1 179 ? -53.281 -3.883 81.484 1.00 65.88 179 GLY A N 1
ATOM 1440 C CA . GLY A 1 179 ? -54.532 -3.133 81.641 1.00 65.88 179 GLY A CA 1
ATOM 1441 C C . GLY A 1 179 ? -54.446 -1.665 81.215 1.00 65.88 179 GLY A C 1
ATOM 1442 O O . GLY A 1 179 ? -55.232 -0.848 81.689 1.00 65.88 179 GLY A O 1
ATOM 1443 N N . VAL A 1 180 ? -53.483 -1.317 80.356 1.00 58.88 180 VAL A N 1
ATOM 1444 C CA . VAL A 1 180 ? -53.320 0.043 79.830 1.00 58.88 180 VAL A CA 1
ATOM 1445 C C . VAL A 1 180 ? -54.066 0.125 78.499 1.00 58.88 180 VAL A C 1
ATOM 1447 O O . VAL A 1 180 ? -53.508 -0.194 77.451 1.00 58.88 180 VAL A O 1
ATOM 1450 N N . GLU A 1 181 ? -55.345 0.492 78.552 1.00 47.94 181 GLU A N 1
ATOM 1451 C CA . GLU A 1 181 ? -56.123 0.897 77.376 1.00 47.94 181 GLU A CA 1
ATOM 1452 C C . GLU A 1 181 ? -56.212 2.428 77.327 1.00 47.94 181 GLU A C 1
ATOM 1454 O O . GLU A 1 181 ? -56.990 3.027 78.064 1.00 47.94 181 GLU A O 1
ATOM 1459 N N . GLU A 1 182 ? -55.353 3.038 76.505 1.00 47.34 182 GLU A N 1
ATOM 1460 C CA . GLU A 1 182 ? -55.683 4.011 75.442 1.00 47.34 182 GLU A CA 1
ATOM 1461 C C . GLU A 1 182 ? -54.457 4.234 74.539 1.00 47.34 182 GLU A C 1
ATOM 1463 O O . GLU A 1 182 ? -53.353 4.509 75.068 1.00 47.34 182 GLU A O 1
#

Solvent-accessible surface area (backbone atoms only — not comparable to full-atom values): 10703 Å² total; per-residue (Å²): 130,86,82,74,71,90,83,80,90,53,48,87,78,70,76,49,59,56,60,65,47,78,46,76,57,86,62,78,84,76,56,67,68,60,50,50,53,51,40,29,73,58,59,28,41,29,46,33,43,38,21,81,80,38,67,92,45,95,61,44,67,47,37,27,39,55,53,92,76,42,74,42,80,48,94,63,51,45,62,36,77,95,72,70,40,11,45,44,81,46,79,48,74,55,97,93,40,76,45,77,40,85,40,54,15,35,77,94,62,41,70,56,79,49,75,64,58,52,51,50,52,52,50,56,49,53,51,53,51,50,54,51,51,53,54,50,49,55,49,52,51,54,49,50,55,50,50,52,55,49,49,57,49,50,56,54,50,48,57,50,50,56,52,49,50,58,48,50,54,51,51,54,53,52,36,59,75,69,69,64,88,129

Radius of gyration: 39.42 Å; Cα contacts (8 Å, |Δi|>4): 182; chains: 1; bounding box: 82×36×116 Å

Sequence (182 aa):
MSAQGPRSYFTWVFGKAPELVIEVVSNREGSEVAKARRYAWMGVRYYVVFDPECWLGERVLRGYVLHGLSYVELLDLSWLEELGLGLVTWWGRFEDMDGLWLRPCGPDKVLLPLPTEVAEAARAQAEKERIRADQEHERAEGQMARAEVAETRAEVAETRAEAAEKRAERLLARLRELGVEE

Mean predicted aligned error: 9.54 Å

Foldseek 3Di:
DPPDPDDDDDCVVVVAQAQEDEAEDDALDDDPVVVQLVCLVRVRAKYKYADQPQRPHDDRIWIWGRDPSHTDTDPAQQQDPVVQKGWDWDFQDDPNDGGIDIFIAGPPSHGDDDPVRVVVVVVVVVVVVVVVVVVVVVVVVVVVVVVVVVVVVVVVVVVVVVVVVVVVVVVVVVCVVVVDDD

Secondary structure (DSSP, 8-state):
---PPPP---HHHHSS--SEEEEE--SS-S-HHHHHHHHHHTT-SEEEEE-TT-SSSS-SEEEEEEETTEEEEES--S-BGGGTBEEEEEEEEETTEEEEEEEEE-GGGPBPPPHHHHHHHHHHHHHHHHHHHHHHHHHHHHHHHHHHHHHHHHHHHHHHHHHHHHHHHHHHHHHHHTT---

pLDDT: mean 90.6, std 11.01, range [39.22, 97.88]